Protein AF-A0A7S3U7K4-F1 (afdb_monomer_lite)

Organism: NCBI:txid141414

Secondary structure (DSSP, 8-state):
-THHHH-SSSS---HHHHHHHHHHHHHHHHHHHHTTSS-HHHHHHHHHHHHS--GGGTTTSTTS------PPPP------------TTS---GGGS-SSSGGGSHHHHHHHHHHHHHTT--S-----S-HHHHHHHHHHHHHHHHHHHHHHHH--HHHHHHHHHHHHHHHHHHHHHHHHHHHHHHHHHHHHHHHHHHHHHTTS--

InterPro domains:
  IPR027417 P-loop containing nucleoside triphosphate hydrolase [G3DSA:3.40.50.300] (19-197)
  IPR052431 SKI2 subfamily ATP-dependent RNA helicases [PTHR44533] (2-198)

Structure (mmCIF, N/CA/C/O backbone):
data_AF-A0A7S3U7K4-F1
#
_entry.id   AF-A0A7S3U7K4-F1
#
loop_
_atom_site.group_PDB
_atom_site.id
_atom_site.type_symbol
_atom_site.label_atom_id
_atom_site.label_alt_id
_atom_site.label_comp_id
_atom_site.label_asym_id
_atom_site.label_entity_id
_atom_site.label_seq_id
_atom_site.pdbx_PDB_ins_code
_atom_site.Cartn_x
_atom_site.Cartn_y
_atom_site.Cartn_z
_atom_site.occupancy
_atom_site.B_iso_or_equiv
_atom_site.auth_seq_id
_atom_site.auth_comp_id
_atom_site.auth_asym_id
_atom_site.auth_atom_id
_atom_site.pdbx_PDB_model_num
ATOM 1 N N . ALA A 1 1 ? 5.185 -12.210 -35.736 1.00 54.12 1 ALA A N 1
ATOM 2 C CA . ALA A 1 1 ? 4.489 -11.222 -34.882 1.00 54.12 1 ALA A CA 1
ATOM 3 C C . ALA A 1 1 ? 5.104 -11.259 -33.483 1.00 54.12 1 ALA A C 1
ATOM 5 O O . ALA A 1 1 ? 5.519 -12.340 -33.084 1.00 54.12 1 ALA A O 1
ATOM 6 N N . PRO A 1 2 ? 5.181 -10.139 -32.740 1.00 56.59 2 PRO A N 1
ATOM 7 C CA . PRO A 1 2 ? 5.771 -10.090 -31.391 1.00 56.59 2 PRO A CA 1
ATOM 8 C C . PRO A 1 2 ? 5.190 -11.145 -30.438 1.00 56.59 2 PRO A C 1
ATOM 10 O O . PRO A 1 2 ? 5.888 -11.689 -29.588 1.00 56.59 2 PRO A O 1
ATOM 13 N N . GLU A 1 3 ? 3.924 -11.499 -30.651 1.00 62.16 3 GLU A N 1
ATOM 14 C CA . GLU A 1 3 ? 3.200 -12.545 -29.935 1.00 62.16 3 GLU A CA 1
ATOM 15 C C . GLU A 1 3 ? 3.955 -13.878 -29.880 1.00 62.16 3 GLU A C 1
ATOM 17 O O . GLU A 1 3 ? 3.975 -14.497 -28.829 1.00 62.16 3 GLU A O 1
ATOM 22 N N . SER A 1 4 ? 4.676 -14.311 -30.921 1.00 65.44 4 SER A N 1
ATOM 23 C CA . SER A 1 4 ? 5.399 -15.596 -30.873 1.00 65.44 4 SER A CA 1
ATOM 24 C C . SER A 1 4 ? 6.544 -15.623 -29.850 1.00 65.44 4 SER A C 1
ATOM 26 O O . SER A 1 4 ? 6.865 -16.685 -29.316 1.00 65.44 4 SER A O 1
ATOM 28 N N . TYR A 1 5 ? 7.140 -14.465 -29.543 1.00 61.88 5 TYR A N 1
ATOM 29 C CA . TYR A 1 5 ? 8.214 -14.320 -28.550 1.00 61.88 5 TYR A CA 1
ATOM 30 C C . TYR A 1 5 ? 7.680 -14.133 -27.130 1.00 61.88 5 TYR A C 1
ATOM 32 O O . TYR A 1 5 ? 8.354 -14.487 -26.160 1.00 61.88 5 TYR A O 1
ATOM 40 N N . PHE A 1 6 ? 6.457 -13.613 -27.012 1.00 65.62 6 PHE A N 1
ATOM 41 C CA . PHE A 1 6 ? 5.839 -13.225 -25.745 1.00 65.62 6 PHE A CA 1
ATOM 42 C C . PHE A 1 6 ? 4.648 -14.117 -25.333 1.00 65.62 6 PHE A C 1
ATOM 44 O O . PHE A 1 6 ? 4.136 -13.965 -24.231 1.00 65.62 6 PHE A O 1
ATOM 51 N N . ALA A 1 7 ? 4.243 -15.093 -26.157 1.00 59.47 7 ALA A N 1
ATOM 52 C CA . ALA A 1 7 ? 3.095 -15.985 -25.920 1.00 59.47 7 ALA A CA 1
ATOM 53 C C . ALA A 1 7 ? 3.400 -17.232 -25.078 1.00 59.47 7 ALA A C 1
ATOM 55 O O . ALA A 1 7 ? 2.512 -18.064 -24.858 1.00 59.47 7 ALA A O 1
ATOM 56 N N . LYS A 1 8 ? 4.632 -17.416 -24.583 1.00 58.19 8 LYS A N 1
ATOM 57 C CA . LYS A 1 8 ? 4.857 -18.469 -23.584 1.00 58.19 8 LYS A CA 1
ATOM 58 C C . LYS A 1 8 ? 3.966 -18.132 -22.382 1.00 58.19 8 LYS A C 1
ATOM 60 O O . LYS A 1 8 ? 4.041 -17.025 -21.869 1.00 58.19 8 LYS A O 1
ATOM 65 N N . LYS A 1 9 ? 3.143 -19.086 -21.919 1.00 55.53 9 LYS A N 1
ATOM 66 C CA . LYS A 1 9 ? 2.237 -18.991 -20.743 1.00 55.53 9 LYS A CA 1
ATOM 67 C C . LYS A 1 9 ? 2.964 -18.739 -19.402 1.00 55.53 9 LYS A C 1
ATOM 69 O O . LYS A 1 9 ? 2.487 -19.118 -18.338 1.00 55.53 9 LYS A O 1
ATOM 74 N N . CYS A 1 10 ? 4.164 -18.183 -19.441 1.00 55.31 10 CYS A N 1
ATOM 75 C CA . CYS A 1 10 ? 4.941 -17.736 -18.308 1.00 55.31 10 CYS A CA 1
ATOM 76 C C . CYS A 1 10 ? 4.850 -16.211 -18.337 1.00 55.31 10 CYS A C 1
ATOM 78 O O . CYS A 1 10 ? 5.307 -15.603 -19.298 1.00 55.31 10 CYS A O 1
ATOM 80 N N . GLY A 1 11 ? 4.291 -15.588 -17.298 1.00 60.19 11 GLY A N 1
ATOM 81 C CA . GLY A 1 11 ? 4.204 -14.125 -17.164 1.00 60.19 11 GLY A CA 1
ATOM 82 C C . GLY A 1 11 ? 5.559 -13.417 -17.000 1.00 60.19 11 GLY A C 1
ATOM 83 O O . GLY A 1 11 ? 5.644 -12.405 -16.317 1.00 60.19 11 GLY A O 1
ATOM 84 N N . PHE A 1 12 ? 6.638 -13.972 -17.554 1.00 59.88 12 PHE A N 1
ATOM 85 C CA . PHE A 1 12 ? 7.979 -13.413 -17.532 1.00 59.88 12 PHE A CA 1
ATOM 86 C C . PHE A 1 12 ? 8.721 -13.738 -18.834 1.00 59.88 12 PHE A C 1
ATOM 88 O O . PHE A 1 12 ? 8.742 -14.876 -19.306 1.00 59.88 12 PHE A O 1
ATOM 95 N N . ILE A 1 13 ? 9.387 -12.724 -19.384 1.00 72.50 13 ILE A N 1
ATOM 96 C CA . ILE A 1 13 ? 10.215 -12.820 -20.589 1.00 72.50 13 ILE A CA 1
ATOM 97 C C . ILE A 1 13 ? 11.661 -13.025 -20.147 1.00 72.50 13 ILE A C 1
ATOM 99 O O . ILE A 1 13 ? 12.175 -12.292 -19.299 1.00 72.50 13 ILE A O 1
ATOM 103 N N . ARG A 1 14 ? 12.355 -14.018 -20.710 1.00 76.31 14 ARG A N 1
ATOM 104 C CA . ARG A 1 14 ? 13.778 -14.209 -20.404 1.00 76.31 14 ARG A CA 1
ATOM 105 C C . ARG A 1 14 ? 14.603 -13.208 -21.200 1.00 76.31 14 ARG A C 1
ATOM 107 O O . ARG A 1 14 ? 14.328 -12.932 -22.363 1.00 76.31 14 ARG A O 1
ATOM 114 N N . LYS A 1 15 ? 15.711 -12.754 -20.613 1.00 78.94 15 LYS A N 1
ATOM 115 C CA . LYS A 1 15 ? 16.683 -11.871 -21.282 1.00 78.94 15 LYS A CA 1
ATOM 116 C C . LYS A 1 15 ? 17.180 -12.429 -22.625 1.00 78.94 15 LYS A C 1
ATOM 118 O O . LYS A 1 15 ? 17.486 -11.661 -23.528 1.00 78.94 15 LYS A O 1
ATOM 123 N N . ALA A 1 16 ? 17.281 -13.753 -22.747 1.00 79.19 16 ALA A N 1
ATOM 124 C CA . ALA A 1 16 ? 17.647 -14.409 -23.999 1.00 79.19 16 ALA A CA 1
ATOM 125 C C . ALA A 1 16 ? 16.573 -14.215 -25.082 1.00 79.19 16 ALA A C 1
ATOM 127 O O . ALA A 1 16 ? 16.918 -13.814 -26.188 1.00 79.19 16 ALA A O 1
ATOM 128 N N . ASP A 1 17 ? 15.295 -14.407 -24.740 1.00 78.31 17 ASP A N 1
ATOM 129 C CA . ASP A 1 17 ? 14.168 -14.251 -25.667 1.00 78.31 17 ASP A CA 1
ATOM 130 C C . ASP A 1 17 ? 14.057 -12.788 -26.154 1.00 78.31 17 ASP A C 1
ATOM 132 O O . ASP A 1 17 ? 13.934 -12.538 -27.350 1.00 78.31 17 ASP A O 1
ATOM 136 N N . ALA A 1 18 ? 14.231 -11.810 -25.253 1.00 78.81 18 ALA A N 1
ATOM 137 C CA . ALA A 1 18 ? 14.237 -10.385 -25.608 1.00 78.81 18 ALA A CA 1
ATOM 138 C C . ALA A 1 18 ? 15.390 -10.005 -26.558 1.00 78.81 18 ALA A C 1
ATOM 140 O O . ALA A 1 18 ? 15.204 -9.230 -27.491 1.00 78.81 18 ALA A O 1
ATOM 141 N N . ARG A 1 19 ? 16.585 -10.577 -26.352 1.00 81.19 19 ARG A N 1
ATOM 142 C CA . ARG A 1 19 ? 17.748 -10.348 -27.227 1.00 81.19 19 ARG A CA 1
ATOM 143 C C . ARG A 1 19 ? 17.580 -10.964 -28.613 1.00 81.19 19 ARG A C 1
ATOM 145 O O . ARG A 1 19 ? 18.130 -10.432 -29.571 1.00 81.19 19 ARG A O 1
ATOM 152 N N . VAL A 1 20 ? 16.888 -12.098 -28.718 1.00 82.19 20 VAL A N 1
ATOM 153 C CA . VAL A 1 20 ? 16.576 -12.722 -30.014 1.00 82.19 20 VAL A CA 1
ATOM 154 C C . VAL A 1 20 ? 15.604 -11.834 -30.783 1.00 82.19 20 VAL A C 1
ATOM 156 O O . VAL A 1 20 ? 15.893 -11.469 -31.918 1.00 82.19 20 VAL A O 1
ATOM 159 N N . TRP A 1 21 ? 14.537 -11.383 -30.123 1.00 80.75 21 TRP A N 1
ATOM 160 C CA . TRP A 1 21 ? 13.575 -10.464 -30.723 1.00 80.75 21 TRP A CA 1
ATOM 161 C C . TRP A 1 21 ? 14.217 -9.140 -31.169 1.00 80.75 21 TRP A C 1
ATOM 163 O O . TRP A 1 21 ? 13.974 -8.684 -32.281 1.00 80.75 21 TRP A O 1
ATOM 173 N N . GLU A 1 22 ? 15.107 -8.554 -30.361 1.00 84.62 22 GLU A N 1
ATOM 174 C CA . GLU A 1 22 ? 15.841 -7.335 -30.732 1.00 84.62 22 GLU A CA 1
ATOM 175 C C . GLU A 1 22 ? 16.693 -7.530 -31.998 1.00 84.62 22 GLU A C 1
ATOM 177 O O . GLU A 1 22 ? 16.738 -6.655 -32.865 1.00 84.62 22 GLU A O 1
ATOM 182 N N . LYS A 1 23 ? 17.374 -8.676 -32.120 1.00 86.00 23 LYS A N 1
ATOM 183 C CA . LYS A 1 23 ? 18.189 -8.990 -33.301 1.00 86.00 23 LYS A CA 1
ATOM 184 C C . LYS A 1 23 ? 17.336 -9.134 -34.556 1.00 86.00 23 LYS A C 1
ATOM 186 O O . LYS A 1 23 ? 17.721 -8.624 -35.603 1.00 86.00 23 LYS A O 1
ATOM 191 N N . GLU A 1 24 ? 16.187 -9.787 -34.450 1.00 84.62 24 GLU A N 1
ATOM 192 C CA . GLU A 1 24 ? 15.266 -9.945 -35.576 1.00 84.62 24 GLU A CA 1
ATOM 193 C C . GLU A 1 24 ? 14.604 -8.631 -35.977 1.00 84.62 24 GLU A C 1
ATOM 195 O O . GLU A 1 24 ? 14.494 -8.335 -37.165 1.00 84.62 24 GLU A O 1
ATOM 200 N N . LEU A 1 25 ? 14.232 -7.800 -35.003 1.00 83.75 25 LEU A N 1
ATOM 201 C CA . LEU A 1 25 ? 13.682 -6.474 -35.264 1.00 83.75 25 LEU A CA 1
ATOM 202 C C . LEU A 1 25 ? 14.711 -5.586 -35.974 1.00 83.75 25 LEU A C 1
ATOM 204 O O . LEU A 1 25 ? 14.381 -4.908 -36.939 1.00 83.75 25 LEU A O 1
ATOM 208 N N . LYS A 1 26 ? 15.984 -5.650 -35.569 1.00 83.44 26 LYS A N 1
ATOM 209 C CA . LYS A 1 26 ? 17.075 -4.961 -36.273 1.00 83.44 26 LYS A CA 1
ATOM 210 C C . LYS A 1 26 ? 17.300 -5.506 -37.684 1.00 83.44 26 LYS A C 1
ATOM 212 O O . LYS A 1 26 ? 17.504 -4.712 -38.593 1.00 83.44 26 LYS A O 1
ATOM 217 N N . SER A 1 27 ? 17.261 -6.826 -37.875 1.00 84.44 27 SER A N 1
ATOM 218 C CA . SER A 1 27 ? 17.440 -7.441 -39.199 1.00 84.44 27 SER A CA 1
ATOM 219 C C . SER A 1 27 ? 16.323 -7.036 -40.154 1.00 84.44 27 SER A C 1
ATOM 221 O O . SER A 1 27 ? 16.596 -6.489 -41.212 1.00 84.44 27 SER A O 1
ATOM 223 N N . THR A 1 28 ? 15.069 -7.216 -39.737 1.00 81.75 28 THR A N 1
ATOM 224 C CA . THR A 1 28 ? 13.891 -6.843 -40.534 1.00 81.75 28 THR A CA 1
ATOM 225 C C . THR A 1 28 ? 13.871 -5.352 -40.852 1.00 81.75 28 THR A C 1
ATOM 227 O O . THR A 1 28 ? 13.544 -4.966 -41.968 1.00 81.75 28 THR A O 1
ATOM 230 N N . PHE A 1 29 ? 14.291 -4.504 -39.911 1.00 77.56 29 PHE A N 1
ATOM 231 C CA . PHE A 1 29 ? 14.407 -3.070 -40.147 1.00 77.56 29 PHE A CA 1
ATOM 232 C C . PHE A 1 29 ? 15.505 -2.721 -41.167 1.00 77.56 29 PHE A C 1
ATOM 234 O O . PHE A 1 29 ? 15.300 -1.867 -42.025 1.00 77.56 29 PHE A O 1
ATOM 241 N N . LEU A 1 30 ? 16.656 -3.399 -41.113 1.00 80.50 30 LEU A N 1
ATOM 242 C CA . LEU A 1 30 ? 17.725 -3.228 -42.101 1.00 80.50 30 LEU A CA 1
ATOM 243 C C . LEU A 1 30 ? 17.314 -3.721 -43.490 1.00 80.50 30 LEU A C 1
ATOM 245 O O . LEU A 1 30 ? 17.716 -3.118 -44.482 1.00 80.50 30 LEU A O 1
ATOM 249 N N . ASP A 1 31 ? 16.518 -4.782 -43.568 1.00 83.00 31 ASP A N 1
ATOM 250 C CA . ASP A 1 31 ? 15.999 -5.293 -44.836 1.00 83.00 31 ASP A CA 1
ATOM 251 C C . ASP A 1 31 ? 14.972 -4.312 -45.435 1.00 83.00 31 ASP A C 1
ATOM 253 O O . ASP A 1 31 ? 15.088 -3.940 -46.598 1.00 83.00 31 ASP A O 1
ATOM 257 N N . LEU A 1 32 ? 14.083 -3.739 -44.615 1.00 77.75 32 LEU A N 1
ATOM 258 C CA . LEU A 1 32 ? 13.140 -2.690 -45.039 1.00 77.75 32 LEU A CA 1
ATOM 259 C C . LEU A 1 32 ? 13.822 -1.380 -45.479 1.00 77.75 32 LEU A C 1
ATOM 261 O O . LEU A 1 32 ? 13.294 -0.665 -46.335 1.00 77.75 32 LEU A O 1
ATOM 265 N N . MET A 1 33 ? 14.992 -1.059 -44.913 1.00 74.94 33 MET A N 1
ATOM 266 C CA . MET A 1 33 ? 15.832 0.050 -45.382 1.00 74.94 33 MET A CA 1
ATOM 267 C C . MET A 1 33 ? 16.501 -0.257 -46.728 1.00 74.94 33 MET A C 1
ATOM 269 O O . MET A 1 33 ? 16.623 0.635 -47.564 1.00 74.94 33 MET A O 1
ATOM 273 N N . LYS A 1 34 ? 16.949 -1.500 -46.947 1.00 78.25 34 LYS A N 1
ATOM 274 C CA . LYS A 1 34 ? 17.561 -1.924 -48.219 1.00 78.25 34 LYS A CA 1
ATOM 275 C C . LYS A 1 34 ? 16.546 -1.971 -49.355 1.00 78.25 34 LYS A C 1
ATOM 277 O O . LYS A 1 34 ? 16.882 -1.582 -50.468 1.00 78.25 34 LYS A O 1
ATOM 282 N N . ASP A 1 35 ? 15.314 -2.367 -49.052 1.00 79.25 35 ASP A N 1
ATOM 283 C CA . ASP A 1 35 ? 14.201 -2.406 -50.003 1.00 79.25 35 ASP A CA 1
ATOM 284 C C . ASP A 1 35 ? 13.621 -1.005 -50.295 1.00 79.25 35 ASP A C 1
ATOM 286 O O . ASP A 1 35 ? 12.639 -0.875 -51.025 1.00 79.25 35 ASP A O 1
ATOM 290 N N . GLY A 1 36 ? 14.198 0.062 -49.721 1.00 73.69 36 GLY A N 1
ATOM 291 C CA . GLY A 1 36 ? 13.822 1.457 -49.988 1.00 73.69 36 GLY A CA 1
ATOM 292 C C . GLY A 1 36 ? 12.416 1.834 -49.517 1.00 73.69 36 GLY A C 1
ATOM 293 O O . GLY A 1 36 ? 11.892 2.878 -49.895 1.00 73.69 36 GLY A O 1
ATOM 294 N N . THR A 1 37 ? 11.788 0.987 -48.698 1.00 69.31 37 THR A N 1
ATOM 295 C CA . THR A 1 37 ? 10.410 1.180 -48.222 1.00 69.31 37 THR A CA 1
ATOM 296 C C . THR A 1 37 ? 10.357 2.154 -47.040 1.00 69.31 37 THR A C 1
ATOM 298 O O . THR A 1 37 ? 9.336 2.800 -46.806 1.00 69.31 37 THR A O 1
ATOM 301 N N . ILE A 1 38 ? 11.464 2.292 -46.299 1.00 67.50 38 ILE A N 1
ATOM 302 C CA . ILE A 1 38 ? 11.620 3.251 -45.201 1.00 67.50 38 ILE A CA 1
ATOM 303 C C . ILE A 1 38 ? 12.765 4.202 -45.540 1.00 67.50 38 ILE A C 1
ATOM 305 O O . ILE A 1 38 ? 13.934 3.822 -45.494 1.00 67.50 38 ILE A O 1
ATOM 309 N N . ASP A 1 39 ? 12.416 5.448 -45.845 1.00 77.19 39 ASP A N 1
ATOM 310 C CA . ASP A 1 39 ? 13.385 6.526 -46.027 1.00 77.19 39 ASP A CA 1
ATOM 311 C C . ASP A 1 39 ? 13.875 7.071 -44.668 1.00 77.19 39 ASP A C 1
ATOM 313 O O . ASP A 1 39 ? 13.196 6.955 -43.639 1.00 77.19 39 ASP A O 1
ATOM 317 N N . SER A 1 40 ? 15.052 7.697 -44.656 1.00 70.19 40 SER A N 1
ATOM 318 C CA . SER A 1 40 ? 15.688 8.291 -43.470 1.00 70.19 40 SER A CA 1
ATOM 319 C C . SER A 1 40 ? 14.762 9.282 -42.750 1.00 70.19 40 SER A C 1
ATOM 321 O O . SER A 1 40 ? 14.712 9.334 -41.518 1.00 70.19 40 SER A O 1
ATOM 323 N N . GLU A 1 41 ? 13.941 10.013 -43.508 1.00 73.12 41 GLU A N 1
ATOM 324 C CA . GLU A 1 41 ? 12.942 10.932 -42.960 1.00 73.12 41 GLU A CA 1
ATOM 325 C C . GLU A 1 41 ? 11.805 10.211 -42.226 1.00 73.12 41 GLU A C 1
ATOM 327 O O . GLU A 1 41 ? 11.346 10.666 -41.176 1.00 73.12 41 GLU A O 1
ATOM 332 N N . VAL A 1 42 ? 11.364 9.061 -42.744 1.00 73.88 42 VAL A N 1
ATOM 333 C CA . VAL A 1 42 ? 10.326 8.232 -42.115 1.00 73.88 42 VAL A CA 1
ATOM 334 C C . VAL A 1 42 ? 10.866 7.611 -40.833 1.00 73.88 42 VAL A C 1
ATOM 336 O O . VAL A 1 42 ? 10.164 7.581 -39.823 1.00 73.88 42 VAL A O 1
ATOM 339 N N . PHE A 1 43 ? 12.135 7.197 -40.826 1.00 69.44 43 PHE A N 1
ATOM 340 C CA . PHE A 1 43 ? 12.796 6.730 -39.611 1.00 69.44 43 PHE A CA 1
ATOM 341 C C . PHE A 1 43 ? 12.913 7.833 -38.558 1.00 69.44 43 PHE A C 1
ATOM 343 O O . PHE A 1 43 ? 12.645 7.590 -37.380 1.00 69.44 43 PHE A O 1
ATOM 350 N N . HIS A 1 44 ? 13.261 9.058 -38.959 1.00 72.62 44 HIS A N 1
ATOM 351 C CA . HIS A 1 44 ? 13.347 10.165 -38.014 1.00 72.62 44 HIS A CA 1
ATOM 352 C C . HIS A 1 44 ? 11.974 10.530 -37.435 1.00 72.62 44 HIS A C 1
ATOM 354 O O . HIS A 1 44 ? 11.876 10.756 -36.226 1.00 72.62 44 HIS A O 1
ATOM 360 N N . LYS A 1 45 ? 10.917 10.505 -38.259 1.00 76.44 45 LYS A N 1
ATOM 361 C CA . LYS A 1 45 ? 9.522 10.674 -37.822 1.00 76.44 45 LYS A CA 1
ATOM 362 C C . LYS A 1 45 ? 9.069 9.556 -36.890 1.00 76.44 45 LYS A C 1
ATOM 364 O O . LYS A 1 45 ? 8.455 9.845 -35.875 1.00 76.44 45 LYS A O 1
ATOM 369 N N . LEU A 1 46 ? 9.413 8.300 -37.176 1.00 71.62 46 LEU A N 1
ATOM 370 C CA . LEU A 1 46 ? 9.100 7.168 -36.300 1.00 71.62 46 LEU A CA 1
ATOM 371 C C . LEU A 1 46 ? 9.831 7.285 -34.959 1.00 71.62 46 LEU A C 1
ATOM 373 O O . LEU A 1 46 ? 9.245 7.049 -33.909 1.00 71.62 46 LEU A O 1
ATOM 377 N N . LYS A 1 47 ? 11.105 7.685 -34.981 1.00 74.75 47 LYS A N 1
ATOM 378 C CA . LYS A 1 47 ? 11.894 7.930 -33.772 1.00 74.75 47 LYS A CA 1
ATOM 379 C C . LYS A 1 47 ? 11.292 9.056 -32.932 1.00 74.75 47 LYS A C 1
ATOM 381 O O . LYS A 1 47 ? 11.204 8.900 -31.720 1.00 74.75 47 LYS A O 1
ATOM 386 N N . LEU A 1 48 ? 10.871 10.152 -33.566 1.00 74.12 48 LEU A N 1
ATOM 387 C CA . LEU A 1 48 ? 10.164 11.248 -32.901 1.00 74.12 48 LEU A CA 1
ATOM 388 C C . LEU A 1 48 ? 8.822 10.772 -32.337 1.00 74.12 48 LEU A C 1
ATOM 390 O O . LEU A 1 48 ? 8.582 10.965 -31.157 1.00 74.12 48 LEU A O 1
ATOM 394 N N . ALA A 1 49 ? 8.021 10.037 -33.108 1.00 68.19 49 ALA A N 1
ATOM 395 C CA . ALA A 1 49 ? 6.740 9.485 -32.661 1.00 68.19 49 ALA A CA 1
ATOM 396 C C . ALA A 1 49 ? 6.871 8.449 -31.527 1.00 68.19 49 ALA A C 1
ATOM 398 O O . ALA A 1 49 ? 5.950 8.279 -30.739 1.00 68.19 49 ALA A O 1
ATOM 399 N N . LEU A 1 50 ? 8.003 7.745 -31.429 1.00 66.69 50 LEU A N 1
ATOM 400 C CA . LEU A 1 50 ? 8.306 6.839 -30.313 1.00 66.69 50 LEU A CA 1
ATOM 401 C C . LEU A 1 50 ? 8.815 7.580 -29.067 1.00 66.69 50 LEU A C 1
ATOM 403 O O . LEU A 1 50 ? 8.753 7.033 -27.967 1.00 66.69 50 LEU A O 1
ATOM 407 N N . GLN A 1 51 ? 9.362 8.787 -29.235 1.00 66.62 51 GLN A N 1
ATOM 408 C CA . GLN A 1 51 ? 9.803 9.660 -28.142 1.00 66.62 51 GLN A CA 1
ATOM 409 C C . GLN A 1 51 ? 8.676 10.569 -27.638 1.00 66.62 51 GLN A C 1
ATOM 411 O O . GLN A 1 51 ? 8.634 10.898 -26.453 1.00 66.62 51 GLN A O 1
ATOM 416 N N . GLU A 1 52 ? 7.758 10.953 -28.518 1.00 62.28 52 GLU A N 1
ATOM 417 C CA . GLU A 1 52 ? 6.520 11.639 -28.186 1.00 62.28 52 GLU A CA 1
ATOM 418 C C . GLU A 1 52 ? 5.572 10.631 -27.535 1.00 62.28 52 GLU A C 1
ATOM 420 O O . GLU A 1 52 ? 5.011 9.748 -28.181 1.00 62.28 52 GLU A O 1
ATOM 42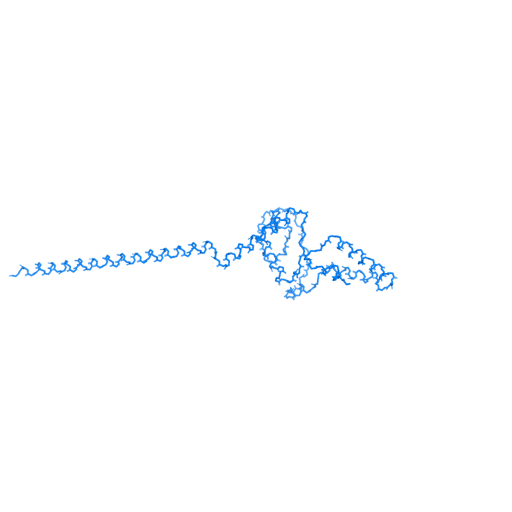5 N N . MET A 1 53 ? 5.407 10.739 -26.215 1.00 54.88 53 MET A N 1
ATOM 426 C CA . MET A 1 53 ? 4.358 9.998 -25.521 1.00 54.88 53 MET A CA 1
ATOM 427 C C . MET A 1 53 ? 3.011 10.271 -26.207 1.00 54.88 53 MET A C 1
ATOM 429 O O . MET A 1 53 ? 2.738 11.431 -26.531 1.00 54.88 53 MET A O 1
ATOM 433 N N . PRO A 1 54 ? 2.153 9.256 -26.415 1.00 50.34 54 PRO A N 1
ATOM 434 C CA . PRO A 1 54 ? 0.874 9.458 -27.075 1.00 50.34 54 PRO A CA 1
ATOM 435 C C . PRO A 1 54 ? 0.083 10.547 -26.342 1.00 50.34 54 PRO A C 1
ATOM 437 O O . PRO A 1 54 ? -0.258 10.438 -25.162 1.00 50.34 54 PRO A O 1
ATOM 440 N N . SER A 1 55 ? -0.214 11.612 -27.080 1.00 45.97 55 SER A N 1
ATOM 441 C CA . SER A 1 55 ? -0.917 12.829 -26.664 1.00 45.97 55 SER A CA 1
ATOM 442 C C . SER A 1 55 ? -2.341 12.593 -26.138 1.00 45.97 55 SER A C 1
ATOM 444 O O . SER A 1 55 ? -2.978 13.525 -25.651 1.00 45.97 55 SER A O 1
ATOM 446 N N . ALA A 1 56 ? -2.813 11.343 -26.104 1.00 45.28 56 ALA A N 1
ATOM 447 C CA . ALA A 1 56 ? -3.970 10.935 -25.311 1.00 45.28 56 ALA A CA 1
ATOM 448 C C . ALA A 1 56 ? -3.801 11.239 -23.804 1.00 45.28 56 ALA A C 1
ATOM 450 O O . ALA A 1 56 ? -4.793 11.458 -23.118 1.00 45.28 56 ALA A O 1
ATOM 451 N N . ILE A 1 57 ? -2.562 11.342 -23.302 1.00 44.22 57 ILE A N 1
ATOM 452 C CA . ILE A 1 57 ? -2.266 11.790 -21.927 1.00 44.22 57 ILE A CA 1
ATOM 453 C C . ILE A 1 57 ? -2.380 13.327 -21.792 1.00 44.22 57 ILE A C 1
ATOM 455 O O . ILE A 1 57 ? -2.648 13.845 -20.709 1.00 44.22 57 ILE A O 1
ATOM 459 N N . VAL A 1 58 ? -2.210 14.084 -22.884 1.00 41.38 58 VAL A N 1
ATOM 460 C CA . VAL A 1 58 ? -2.174 15.561 -22.871 1.00 41.38 58 VAL A CA 1
ATOM 461 C C . VAL A 1 58 ? -3.573 16.179 -22.978 1.00 41.38 58 VAL A C 1
ATOM 463 O O . VAL A 1 58 ? -3.811 17.243 -22.411 1.00 41.38 58 VAL A O 1
ATOM 466 N N . ASN A 1 59 ? -4.537 15.495 -23.601 1.00 38.56 59 ASN A N 1
ATOM 467 C CA . ASN A 1 59 ? -5.895 16.028 -23.781 1.00 38.56 59 ASN A CA 1
ATOM 468 C C . ASN A 1 59 ? -6.749 16.102 -22.499 1.00 38.56 59 ASN A C 1
ATOM 470 O O . ASN A 1 59 ? -7.835 16.668 -22.546 1.00 38.56 59 ASN A O 1
ATOM 474 N N . ILE A 1 60 ? -6.266 15.625 -21.344 1.00 43.19 60 ILE A N 1
ATOM 475 C CA . ILE A 1 60 ? -6.900 15.905 -20.037 1.00 43.19 60 ILE A CA 1
ATOM 476 C C . ILE A 1 60 ? -6.483 17.292 -19.497 1.00 43.19 60 ILE A C 1
ATOM 478 O O . ILE A 1 60 ? -7.136 17.840 -18.616 1.00 43.19 60 ILE A O 1
ATOM 482 N N . LYS A 1 61 ? -5.426 17.916 -20.042 1.00 42.59 61 LYS A N 1
ATOM 483 C CA . LYS A 1 61 ? -4.938 19.241 -19.608 1.00 42.59 61 LYS A CA 1
ATOM 484 C C . LYS A 1 61 ? -5.350 20.404 -20.524 1.00 42.59 61 LYS A C 1
ATOM 486 O O . LYS A 1 61 ? -4.920 21.531 -20.297 1.00 42.59 61 LYS A O 1
ATOM 491 N N . ALA A 1 62 ? -6.167 20.159 -21.547 1.00 37.31 62 ALA A N 1
ATOM 492 C CA . ALA A 1 62 ? -6.462 21.128 -22.607 1.00 37.31 62 ALA A CA 1
ATOM 493 C C . ALA A 1 62 ? -7.563 22.167 -22.282 1.00 37.31 62 ALA A C 1
ATOM 495 O O . ALA A 1 62 ? -8.047 22.817 -23.202 1.00 37.31 62 ALA A O 1
ATOM 496 N N . ASP A 1 63 ? -7.916 22.375 -21.007 1.00 39.94 63 ASP A N 1
ATOM 497 C CA . ASP A 1 63 ? -8.806 23.475 -20.579 1.00 39.94 63 ASP A CA 1
ATOM 498 C C . ASP A 1 63 ? -8.076 24.672 -19.934 1.00 39.94 63 ASP A C 1
ATOM 500 O O . ASP A 1 63 ? -8.713 25.627 -19.489 1.00 39.94 63 ASP A O 1
ATOM 504 N N . ALA A 1 64 ? -6.739 24.708 -19.916 1.00 41.41 64 ALA A N 1
ATOM 505 C CA . ALA A 1 64 ? -6.001 25.862 -19.397 1.00 41.41 64 ALA A CA 1
ATOM 506 C C . ALA A 1 64 ? -5.176 26.556 -20.492 1.00 41.41 64 ALA A C 1
ATOM 508 O O . ALA A 1 64 ? -4.223 26.003 -21.035 1.00 41.41 64 ALA A O 1
ATOM 509 N N . LYS A 1 65 ? -5.595 27.790 -20.802 1.00 41.41 65 LYS A N 1
ATOM 510 C CA . LYS A 1 65 ? -5.036 28.748 -21.768 1.00 41.41 65 LYS A CA 1
ATOM 511 C C . LYS A 1 65 ? -3.505 28.757 -21.856 1.00 41.41 65 LYS A C 1
ATOM 513 O O . LYS A 1 65 ? -2.810 28.729 -20.848 1.00 41.41 65 LYS A O 1
ATOM 518 N N . ALA A 1 66 ? -3.028 28.947 -23.087 1.00 47.25 66 ALA A N 1
ATOM 519 C CA . ALA A 1 66 ? -1.655 29.290 -23.435 1.00 47.25 66 ALA A CA 1
ATOM 520 C C . ALA A 1 66 ? -1.089 30.401 -22.532 1.00 47.25 66 ALA A C 1
ATOM 522 O O . ALA A 1 66 ? -1.624 31.509 -22.490 1.00 47.25 66 ALA A O 1
ATOM 523 N N . ILE A 1 67 ? 0.009 30.101 -21.840 1.00 45.50 67 ILE A N 1
ATOM 524 C CA . ILE A 1 67 ? 0.822 31.088 -21.130 1.00 45.50 67 ILE A CA 1
ATOM 525 C C . ILE A 1 67 ? 2.164 31.138 -21.857 1.00 45.50 67 ILE A C 1
ATOM 527 O O . ILE A 1 67 ? 2.937 30.181 -21.826 1.00 45.50 67 ILE A O 1
ATOM 531 N N . GLU A 1 68 ? 2.403 32.245 -22.559 1.00 40.56 68 GLU A N 1
ATOM 532 C CA . GLU A 1 68 ? 3.693 32.566 -23.165 1.00 40.56 68 GLU A CA 1
ATOM 533 C C . GLU A 1 68 ? 4.789 32.588 -22.095 1.00 40.56 68 GLU A C 1
ATOM 535 O O . GLU A 1 68 ? 4.713 33.300 -21.091 1.00 40.56 68 GLU A O 1
ATOM 540 N N . PHE A 1 69 ? 5.831 31.802 -22.339 1.00 48.88 69 PHE A N 1
ATOM 541 C CA . PHE A 1 69 ? 7.022 31.719 -21.511 1.00 48.88 69 PHE A CA 1
ATOM 542 C C . PHE A 1 69 ? 7.831 33.021 -21.608 1.00 48.88 69 PHE A C 1
ATOM 544 O O . PHE A 1 69 ? 8.419 33.321 -22.648 1.00 48.88 69 PHE A O 1
ATOM 551 N N . LYS A 1 70 ? 7.907 33.776 -20.507 1.00 43.09 70 LYS A N 1
ATOM 552 C CA . LYS A 1 70 ? 8.944 34.795 -20.297 1.00 43.09 70 LYS A CA 1
ATOM 553 C C . LYS A 1 70 ? 9.881 34.301 -19.193 1.00 43.09 70 LYS A C 1
ATOM 555 O O . LYS A 1 70 ? 9.426 34.167 -18.057 1.00 43.09 70 LYS A O 1
ATOM 560 N N . PRO A 1 71 ? 11.155 33.998 -19.493 1.00 40.97 71 PRO A N 1
ATOM 561 C CA . PRO A 1 71 ? 12.082 33.509 -18.483 1.00 40.97 71 PRO A CA 1
ATOM 562 C C . PRO A 1 71 ? 12.362 34.617 -17.451 1.00 40.97 71 PRO A C 1
ATOM 564 O O . PRO A 1 71 ? 12.714 35.731 -17.850 1.00 40.97 71 PRO A O 1
ATOM 567 N N . PRO A 1 72 ? 12.205 34.350 -16.142 1.00 44.41 72 PRO A N 1
ATOM 568 C CA . PRO A 1 72 ? 12.510 35.328 -15.109 1.00 44.41 72 PRO A CA 1
ATOM 569 C C . PRO A 1 72 ? 14.024 35.536 -14.976 1.00 44.41 72 PRO A C 1
ATOM 571 O O . PRO A 1 72 ? 14.826 34.605 -15.078 1.00 44.41 72 PRO A O 1
ATOM 574 N N . THR A 1 73 ? 14.400 36.794 -14.754 1.00 44.66 73 THR A N 1
ATOM 575 C CA . THR A 1 73 ? 15.765 37.262 -14.508 1.00 44.66 73 THR A CA 1
ATOM 576 C C . THR A 1 73 ? 16.375 36.577 -13.290 1.00 44.66 73 THR A C 1
ATOM 578 O O . THR A 1 73 ? 15.831 36.642 -12.190 1.00 44.66 73 THR A O 1
ATOM 581 N N . ARG A 1 74 ? 17.531 35.946 -13.509 1.00 34.41 74 ARG A N 1
ATOM 582 C CA . ARG A 1 74 ? 18.397 35.368 -12.480 1.00 34.41 74 ARG A CA 1
ATOM 583 C C . ARG A 1 74 ? 18.885 36.479 -11.548 1.00 34.41 74 ARG A C 1
ATOM 585 O O . ARG A 1 74 ? 19.611 37.361 -11.997 1.00 34.41 74 ARG A O 1
ATOM 592 N N . VAL A 1 75 ? 18.506 36.410 -10.277 1.00 36.84 75 VAL A N 1
ATOM 593 C CA . VAL A 1 75 ? 19.159 37.156 -9.195 1.00 36.84 75 VAL A CA 1
ATOM 594 C C . VAL A 1 75 ? 19.853 36.129 -8.309 1.00 36.84 75 VAL A C 1
ATOM 596 O O . VAL A 1 75 ? 19.277 35.084 -8.004 1.00 36.84 75 VAL A O 1
ATOM 599 N N . GLU A 1 76 ? 21.123 36.388 -8.023 1.00 41.34 76 GLU A N 1
ATOM 600 C CA . GLU A 1 76 ? 21.968 35.584 -7.146 1.00 41.34 76 GLU A CA 1
ATOM 601 C C . GLU A 1 76 ? 21.651 35.872 -5.671 1.00 41.34 76 GLU A C 1
ATOM 603 O O . GLU A 1 76 ? 21.181 36.955 -5.332 1.00 41.34 76 GLU A O 1
ATOM 608 N N . ASP A 1 77 ? 21.969 34.871 -4.849 1.00 37.09 77 ASP A N 1
ATOM 609 C CA . ASP A 1 77 ? 22.116 34.873 -3.391 1.00 37.09 77 ASP A CA 1
ATOM 610 C C . ASP A 1 77 ? 20.870 34.804 -2.483 1.00 37.09 77 ASP A C 1
ATOM 612 O O . ASP A 1 77 ? 20.084 35.734 -2.355 1.00 37.09 77 ASP A O 1
ATOM 616 N N . GLY A 1 78 ? 20.787 33.646 -1.807 1.00 41.97 78 GLY A N 1
ATOM 617 C CA . GLY A 1 78 ? 20.547 33.479 -0.367 1.00 41.97 78 GLY A CA 1
ATOM 618 C C . GLY A 1 78 ? 19.293 34.087 0.255 1.00 41.97 78 GLY A C 1
ATOM 619 O O . GLY A 1 78 ? 19.285 35.265 0.578 1.00 41.97 78 GLY A O 1
ATOM 620 N N . ASP A 1 79 ? 18.291 33.257 0.544 1.00 30.48 79 ASP A N 1
ATOM 621 C CA . ASP A 1 79 ? 17.899 32.925 1.926 1.00 30.48 79 ASP A CA 1
ATOM 622 C C . ASP A 1 79 ? 16.696 31.972 1.942 1.00 30.48 79 ASP A C 1
ATOM 624 O O . ASP A 1 79 ? 15.896 31.908 1.006 1.00 30.48 79 ASP A O 1
ATOM 628 N N . ASP A 1 80 ? 16.617 31.205 3.026 1.00 45.97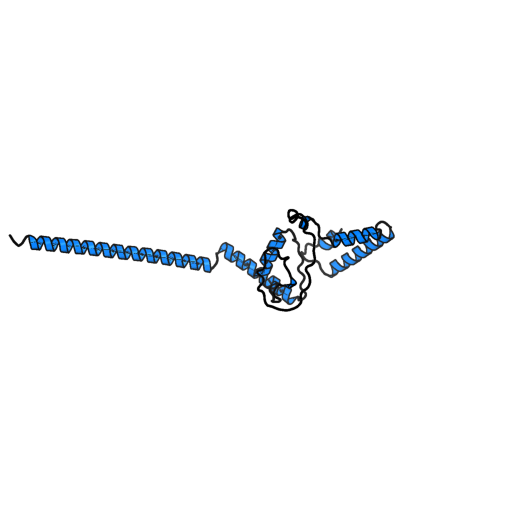 80 ASP A N 1
ATOM 629 C CA . ASP A 1 80 ? 15.596 30.214 3.345 1.00 45.97 80 ASP A CA 1
ATOM 630 C C . ASP A 1 80 ? 14.159 30.737 3.162 1.00 45.97 80 ASP A C 1
ATOM 632 O O . ASP A 1 80 ? 13.694 31.626 3.876 1.00 45.97 80 ASP A O 1
ATOM 636 N N . ALA A 1 81 ? 13.408 30.114 2.251 1.00 35.16 81 ALA A N 1
ATOM 637 C CA . ALA A 1 81 ? 11.962 30.268 2.166 1.00 35.16 81 ALA A CA 1
ATOM 638 C C . ALA A 1 81 ? 11.306 28.888 2.043 1.00 35.16 81 ALA A C 1
ATOM 640 O O . ALA A 1 81 ? 11.461 28.184 1.045 1.00 35.16 81 ALA A O 1
ATOM 641 N N . GLU A 1 82 ? 10.571 28.506 3.088 1.00 49.41 82 GLU A N 1
ATOM 642 C CA . GLU A 1 82 ? 9.661 27.364 3.106 1.00 49.41 82 GLU A CA 1
ATOM 643 C C . GLU A 1 82 ? 8.640 27.484 1.959 1.00 49.41 82 GLU A C 1
ATOM 645 O O . GLU A 1 82 ? 7.628 28.183 2.061 1.00 49.41 82 GLU A O 1
ATOM 650 N N . GLU A 1 83 ? 8.887 26.791 0.846 1.00 40.00 83 GLU A N 1
ATOM 651 C CA . GLU A 1 83 ? 7.904 26.662 -0.225 1.00 40.00 83 GLU A CA 1
ATOM 652 C C . GLU A 1 83 ? 6.832 25.646 0.178 1.00 40.00 83 GLU A C 1
ATOM 654 O O . GLU A 1 83 ? 7.030 24.430 0.164 1.00 40.00 83 GLU A O 1
ATOM 659 N N . LYS A 1 84 ? 5.652 26.174 0.511 1.00 43.56 84 LYS A N 1
ATOM 660 C CA . LYS A 1 84 ? 4.386 25.441 0.464 1.00 43.56 84 LYS A CA 1
ATOM 661 C C . LYS A 1 84 ? 4.232 24.835 -0.932 1.00 43.56 84 LYS A C 1
ATOM 663 O O . LYS A 1 84 ? 3.967 25.561 -1.888 1.00 43.56 84 LYS A O 1
ATOM 668 N N . GLU A 1 85 ? 4.392 23.519 -1.042 1.00 42.78 85 GLU A N 1
ATOM 669 C CA . GLU A 1 85 ? 4.177 22.798 -2.296 1.00 42.78 85 GLU A CA 1
ATOM 670 C C . GLU A 1 85 ? 2.722 22.981 -2.752 1.00 42.78 85 GLU A C 1
ATOM 672 O O . GLU A 1 85 ? 1.769 22.568 -2.087 1.00 42.78 85 GLU A O 1
ATOM 677 N N . SER A 1 86 ? 2.551 23.652 -3.888 1.00 48.25 86 SER A N 1
ATOM 678 C CA . SER A 1 86 ? 1.292 23.713 -4.616 1.00 48.25 86 SER A CA 1
ATOM 679 C C . SER A 1 86 ? 0.970 22.332 -5.217 1.00 48.25 86 SER A C 1
ATOM 681 O O . SER A 1 86 ? 1.878 21.622 -5.658 1.00 48.25 86 SER A O 1
ATOM 683 N N . PRO A 1 87 ? -0.314 21.934 -5.280 1.00 48.34 87 PRO A N 1
ATOM 684 C CA . PRO A 1 87 ? -0.741 20.602 -5.730 1.00 48.34 87 PRO A CA 1
ATOM 685 C C . PRO A 1 87 ? -0.510 20.317 -7.229 1.00 48.34 87 PRO A C 1
ATOM 687 O O . PRO A 1 87 ? -0.804 19.216 -7.686 1.00 48.34 87 PRO A O 1
ATOM 690 N N . ASP A 1 88 ? 0.048 21.271 -7.981 1.00 47.00 88 ASP A N 1
ATOM 691 C CA . ASP A 1 88 ? 0.239 21.204 -9.436 1.00 47.00 88 ASP A CA 1
ATOM 692 C C . ASP A 1 88 ? 1.703 20.994 -9.866 1.00 47.00 88 ASP A C 1
ATOM 694 O O . ASP A 1 88 ? 2.028 21.047 -11.057 1.00 47.00 88 ASP A O 1
ATOM 698 N N . ALA A 1 89 ? 2.612 20.737 -8.921 1.00 55.28 89 ALA A N 1
ATOM 699 C CA . ALA A 1 89 ? 3.989 20.402 -9.258 1.00 55.28 89 ALA A CA 1
ATOM 700 C C . ALA A 1 89 ? 4.056 19.036 -9.980 1.00 55.28 89 ALA A C 1
ATOM 702 O O . ALA A 1 89 ? 3.477 18.052 -9.508 1.00 55.28 89 ALA A O 1
ATOM 703 N N . PRO A 1 90 ? 4.781 18.917 -11.110 1.00 53.56 90 PRO A N 1
ATOM 704 C CA . PRO A 1 90 ? 5.025 17.624 -11.737 1.00 53.56 90 PRO A CA 1
ATOM 705 C C . PRO A 1 90 ? 5.716 16.702 -10.729 1.00 53.56 90 PRO A C 1
ATOM 707 O O . PRO A 1 90 ? 6.705 17.103 -10.113 1.00 53.56 90 PRO A O 1
ATOM 710 N N . PHE A 1 91 ? 5.190 15.483 -10.560 1.00 51.88 91 PHE A N 1
ATOM 711 C CA . PHE A 1 91 ? 5.706 14.488 -9.618 1.00 51.88 91 PHE A CA 1
ATOM 712 C C . PHE A 1 91 ? 7.202 14.269 -9.863 1.00 51.88 91 PHE A C 1
ATOM 714 O O . PHE A 1 91 ? 7.623 13.620 -10.823 1.00 51.88 91 PHE A O 1
ATOM 721 N N . ASN A 1 92 ? 8.018 14.893 -9.019 1.00 54.03 92 ASN A N 1
ATOM 722 C CA . ASN A 1 92 ? 9.440 15.013 -9.260 1.00 54.03 92 ASN A CA 1
ATOM 723 C C . ASN A 1 92 ? 10.126 13.802 -8.627 1.00 54.03 92 ASN A C 1
ATOM 725 O O . ASN A 1 92 ? 10.437 13.811 -7.436 1.00 54.03 92 ASN A O 1
ATOM 729 N N . LEU A 1 93 ? 10.351 12.743 -9.417 1.00 53.69 93 LEU A N 1
ATOM 730 C CA . LEU A 1 93 ? 11.021 11.514 -8.957 1.00 53.69 93 LEU A CA 1
ATOM 731 C C . LEU A 1 93 ? 12.381 11.804 -8.296 1.00 53.69 93 LEU A C 1
ATOM 733 O O . LEU A 1 93 ? 12.818 11.041 -7.439 1.00 53.69 93 LEU A O 1
ATOM 737 N N . ALA A 1 94 ? 13.033 12.915 -8.652 1.00 55.56 94 ALA A N 1
ATOM 738 C CA . ALA A 1 94 ? 14.299 13.345 -8.066 1.00 55.56 94 ALA A CA 1
ATOM 739 C C . ALA A 1 94 ? 14.181 13.865 -6.619 1.00 55.56 94 ALA A C 1
ATOM 741 O O . ALA A 1 94 ? 15.186 13.900 -5.911 1.00 55.56 94 ALA A O 1
ATOM 742 N N . LYS A 1 95 ? 12.976 14.256 -6.176 1.00 56.19 95 LYS A N 1
ATOM 743 C CA . LYS A 1 95 ? 12.692 14.722 -4.808 1.00 56.19 95 LYS A CA 1
ATOM 744 C C . LYS A 1 95 ? 12.175 13.614 -3.883 1.00 56.19 95 LYS A C 1
ATOM 746 O O . LYS A 1 95 ? 12.043 13.847 -2.685 1.00 56.19 95 LYS A O 1
ATOM 751 N N . MET A 1 96 ? 11.898 12.408 -4.394 1.00 52.25 96 MET A N 1
ATOM 752 C CA . MET A 1 96 ? 11.503 11.292 -3.532 1.00 52.25 96 MET A CA 1
ATOM 753 C C . MET A 1 96 ? 12.679 10.954 -2.596 1.00 52.25 96 MET A C 1
ATOM 755 O O . MET A 1 96 ? 13.810 10.821 -3.076 1.00 52.25 96 MET A O 1
ATOM 759 N N . PRO A 1 97 ? 12.462 10.835 -1.271 1.00 50.25 97 PRO A N 1
ATOM 760 C CA . PRO A 1 97 ? 13.543 10.529 -0.346 1.00 50.25 97 PRO A CA 1
ATOM 761 C C . PRO A 1 97 ? 14.252 9.255 -0.809 1.00 50.25 97 PRO A C 1
ATOM 763 O O . PRO A 1 97 ? 13.613 8.230 -1.030 1.00 50.25 97 PRO A O 1
ATOM 766 N N . LYS A 1 98 ? 15.587 9.310 -0.919 1.00 53.53 98 LYS A N 1
ATOM 767 C CA . LYS A 1 98 ? 16.464 8.172 -1.274 1.00 53.53 98 LYS A CA 1
ATOM 768 C C . LYS A 1 98 ? 16.422 7.026 -0.251 1.00 53.53 98 LYS A C 1
ATOM 770 O O . LYS A 1 98 ? 17.239 6.110 -0.309 1.00 53.53 98 LYS A O 1
ATOM 775 N N . SER A 1 99 ? 15.520 7.089 0.725 1.00 54.38 99 SER A N 1
ATOM 776 C CA . SER A 1 99 ? 15.208 5.951 1.568 1.00 54.38 99 SER A CA 1
ATOM 777 C C . SER A 1 99 ? 14.554 4.871 0.705 1.00 54.38 99 SER A C 1
ATOM 779 O O . SER A 1 99 ? 14.025 5.143 -0.369 1.00 54.38 99 SER A O 1
ATOM 781 N N . ASN A 1 100 ? 14.627 3.623 1.156 1.00 59.81 100 ASN A N 1
ATOM 782 C CA . ASN A 1 100 ? 14.131 2.414 0.490 1.00 59.81 100 ASN A CA 1
ATOM 783 C C . ASN A 1 100 ? 12.591 2.377 0.316 1.00 59.81 100 ASN A C 1
ATOM 785 O O . ASN A 1 100 ? 11.959 1.356 0.576 1.00 59.81 100 ASN A O 1
ATOM 789 N N . SER A 1 101 ? 11.975 3.488 -0.088 1.00 64.19 101 SER A N 1
ATOM 790 C CA . SER A 1 101 ? 10.540 3.713 -0.200 1.00 64.19 101 SER A CA 1
ATOM 791 C C . SER A 1 101 ? 9.900 2.699 -1.137 1.00 64.19 101 SER A C 1
ATOM 793 O O . SER A 1 101 ? 8.930 2.065 -0.749 1.00 64.19 101 SER A O 1
ATOM 795 N N . TYR A 1 102 ? 10.496 2.430 -2.303 1.00 68.81 102 TYR A N 1
ATOM 796 C CA . TYR A 1 102 ? 9.960 1.456 -3.265 1.00 68.81 102 TYR A CA 1
ATOM 797 C C . TYR A 1 102 ? 10.088 -0.013 -2.814 1.00 68.81 102 TYR A C 1
ATOM 799 O O . TYR A 1 102 ? 9.448 -0.886 -3.391 1.00 68.81 102 TYR A O 1
ATOM 807 N N . LEU A 1 103 ? 10.910 -0.311 -1.796 1.00 73.44 103 LEU A N 1
ATOM 808 C CA . LEU A 1 103 ? 11.004 -1.657 -1.211 1.00 73.44 103 LEU A CA 1
ATOM 809 C C . LEU A 1 103 ? 9.920 -1.913 -0.160 1.00 73.44 103 LEU A C 1
ATOM 811 O O . LEU A 1 103 ? 9.731 -3.059 0.251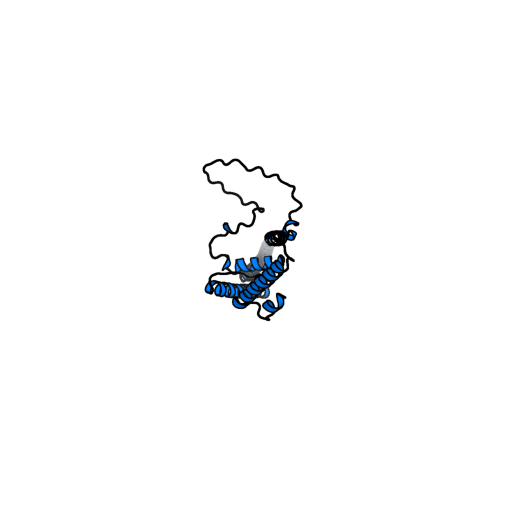 1.00 73.44 103 LEU A O 1
ATOM 815 N N . GLN A 1 104 ? 9.234 -0.863 0.294 1.00 79.00 104 GLN A N 1
ATOM 816 C CA . GLN A 1 104 ? 8.109 -0.989 1.208 1.00 79.00 104 GLN A CA 1
ATOM 817 C C . GLN A 1 104 ? 6.862 -1.388 0.420 1.00 79.00 104 GLN A C 1
ATOM 819 O O . GLN A 1 104 ? 6.516 -0.777 -0.587 1.00 79.00 104 GLN A O 1
ATOM 824 N N . ALA A 1 105 ? 6.154 -2.412 0.887 1.00 78.19 105 ALA A N 1
ATOM 825 C CA . ALA A 1 105 ? 4.923 -2.844 0.229 1.00 78.19 105 ALA A CA 1
ATOM 826 C C . ALA A 1 105 ? 3.804 -1.794 0.331 1.00 78.19 105 ALA A C 1
ATOM 828 O O . ALA A 1 105 ? 2.999 -1.663 -0.589 1.00 78.19 105 ALA A O 1
ATOM 829 N N . SER A 1 106 ? 3.795 -1.010 1.412 1.00 77.69 106 SER A N 1
ATOM 830 C CA . SER A 1 106 ? 2.795 0.027 1.674 1.00 77.69 106 SER A CA 1
ATOM 831 C C . SER A 1 106 ? 2.790 1.160 0.644 1.00 77.69 106 SER A C 1
ATOM 833 O O . SER A 1 106 ? 1.751 1.775 0.437 1.00 77.69 106 SER A O 1
ATOM 835 N N . THR A 1 107 ? 3.912 1.425 -0.029 1.00 82.50 107 THR A N 1
ATOM 836 C CA . THR A 1 107 ? 4.024 2.433 -1.101 1.00 82.50 107 THR A CA 1
ATOM 837 C C . THR A 1 107 ? 3.823 1.811 -2.483 1.00 82.50 107 THR A C 1
ATOM 839 O O . THR A 1 107 ? 3.242 2.434 -3.372 1.00 82.50 107 THR A O 1
ATOM 842 N N . LEU A 1 108 ? 4.254 0.559 -2.660 1.00 83.81 108 LEU A N 1
ATOM 843 C CA . LEU A 1 108 ? 4.202 -0.140 -3.938 1.00 83.81 108 LEU A CA 1
ATOM 844 C C . LEU A 1 108 ? 2.784 -0.606 -4.299 1.00 83.81 108 LEU A C 1
ATOM 846 O O . LEU A 1 108 ? 2.409 -0.566 -5.466 1.00 83.81 108 LEU A O 1
ATOM 850 N N . VAL A 1 109 ? 1.971 -1.012 -3.318 1.00 86.12 109 VAL A N 1
ATOM 851 C CA . VAL A 1 109 ? 0.574 -1.411 -3.563 1.00 86.12 109 VAL A CA 1
ATOM 852 C C . VAL A 1 109 ? -0.275 -0.239 -4.086 1.00 86.12 109 VAL A C 1
ATOM 854 O O . VAL A 1 109 ? -0.933 -0.426 -5.111 1.00 86.12 109 VAL A O 1
ATOM 857 N N . PRO A 1 110 ? -0.257 0.966 -3.476 1.00 86.00 110 PRO A N 1
ATOM 858 C CA . PRO A 1 110 ? -0.906 2.144 -4.051 1.00 86.00 110 PRO A CA 1
ATOM 859 C C . PRO A 1 110 ? -0.406 2.476 -5.456 1.00 86.00 110 PRO A C 1
ATOM 861 O O . PRO A 1 110 ? -1.221 2.742 -6.328 1.00 86.00 110 PRO A O 1
ATOM 864 N N . LEU A 1 111 ? 0.907 2.396 -5.699 1.00 84.88 111 LEU A N 1
ATOM 865 C CA . LEU A 1 111 ? 1.482 2.641 -7.023 1.00 84.88 111 LEU A CA 1
ATOM 866 C C . LEU A 1 111 ? 0.957 1.654 -8.076 1.00 84.88 111 LEU A C 1
ATOM 868 O O . LEU A 1 111 ? 0.643 2.045 -9.192 1.00 84.88 111 LEU A O 1
ATOM 872 N N . ILE A 1 112 ? 0.848 0.367 -7.744 1.00 86.06 112 ILE A N 1
ATOM 873 C CA . ILE A 1 112 ? 0.285 -0.618 -8.677 1.00 86.06 112 ILE A CA 1
ATOM 874 C C . ILE A 1 112 ? -1.197 -0.333 -8.932 1.00 86.06 112 ILE A C 1
ATOM 876 O O . ILE A 1 112 ? -1.636 -0.457 -10.068 1.00 86.06 112 ILE A O 1
ATOM 880 N N . ARG A 1 113 ? -1.960 0.078 -7.910 1.00 86.31 113 ARG A N 1
ATOM 881 C CA . ARG A 1 113 ? -3.374 0.452 -8.078 1.00 86.31 113 ARG A CA 1
ATOM 882 C C . ARG A 1 113 ? -3.542 1.666 -8.979 1.00 86.31 113 ARG A C 1
ATOM 884 O O . ARG A 1 113 ? -4.390 1.628 -9.856 1.00 86.31 113 ARG A O 1
ATOM 891 N N . THR A 1 114 ? -2.714 2.697 -8.828 1.00 85.25 114 THR A N 1
ATOM 892 C CA . THR A 1 114 ? -2.772 3.852 -9.732 1.00 85.25 114 THR A CA 1
ATOM 893 C C . THR A 1 114 ? -2.384 3.463 -11.156 1.00 85.25 114 THR A C 1
ATOM 895 O O . THR A 1 114 ? -3.006 3.926 -12.103 1.00 85.25 114 THR A O 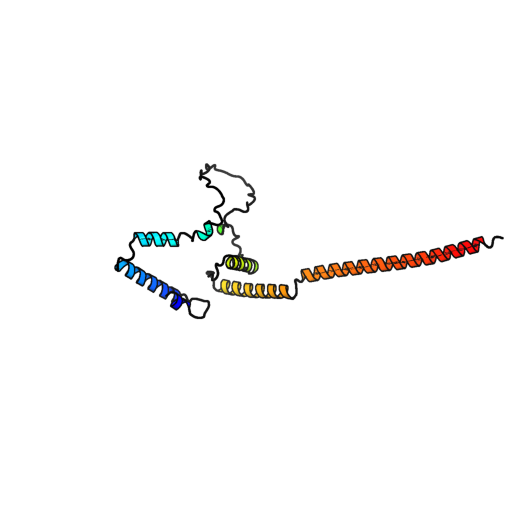1
ATOM 898 N N . LEU A 1 115 ? -1.408 2.567 -11.340 1.00 85.06 115 LEU A N 1
ATOM 899 C CA . LEU A 1 115 ? -1.075 2.032 -12.665 1.00 85.06 115 LEU A CA 1
ATOM 900 C C . LEU A 1 115 ? -2.209 1.186 -13.271 1.00 85.06 115 LEU A C 1
ATOM 902 O O . LEU A 1 115 ? -2.388 1.219 -14.486 1.00 85.06 115 LEU A O 1
ATOM 906 N N . ASP A 1 116 ? -2.962 0.452 -12.449 1.00 87.75 116 ASP A N 1
ATOM 907 C CA . ASP A 1 116 ? -4.143 -0.319 -12.863 1.00 87.75 116 ASP A CA 1
ATOM 908 C C . ASP A 1 116 ? -5.304 0.602 -13.267 1.00 87.75 116 ASP A C 1
ATOM 910 O O . ASP A 1 116 ? -5.864 0.462 -14.352 1.00 87.75 116 ASP A O 1
ATOM 914 N N . GLU A 1 117 ? -5.596 1.619 -12.450 1.00 88.31 117 GLU A N 1
ATOM 915 C CA . GLU A 1 117 ? -6.589 2.664 -12.745 1.00 88.31 117 GLU A CA 1
ATOM 916 C C . GLU A 1 117 ? -6.271 3.400 -14.052 1.00 88.31 117 GLU A C 1
ATOM 918 O O . GLU A 1 117 ? -7.170 3.724 -14.827 1.00 88.31 117 GLU A O 1
ATOM 923 N N . LEU A 1 118 ? -4.983 3.617 -14.324 1.00 83.38 118 LEU A N 1
ATOM 924 C CA . LEU A 1 118 ? -4.491 4.240 -15.551 1.00 83.38 118 LEU A CA 1
ATOM 925 C C . LEU A 1 118 ? -4.330 3.255 -16.724 1.00 83.38 118 LEU A C 1
ATOM 927 O O . LEU A 1 118 ? -3.843 3.652 -17.779 1.00 83.38 118 LEU A O 1
ATOM 931 N N . GLN A 1 119 ? -4.723 1.986 -16.560 1.00 87.25 119 GLN A N 1
ATOM 932 C CA . GLN A 1 119 ? -4.614 0.924 -17.571 1.00 87.25 119 GLN A CA 1
ATOM 933 C C . GLN A 1 119 ? -3.191 0.721 -18.128 1.00 87.25 119 GLN A C 1
ATOM 935 O O . GLN A 1 119 ? -3.007 0.253 -19.251 1.00 87.25 119 GLN A O 1
ATOM 940 N N . TYR A 1 120 ? -2.160 1.024 -17.335 1.00 83.44 120 TYR A N 1
ATOM 941 C CA . TYR A 1 120 ? -0.752 0.811 -17.695 1.00 83.44 120 TYR A CA 1
ATOM 942 C C . TYR A 1 120 ? -0.235 -0.584 -17.326 1.00 83.44 120 TYR A C 1
ATOM 944 O O . TYR A 1 120 ? 0.965 -0.858 -17.412 1.00 83.44 120 TYR A O 1
ATOM 952 N N . LEU A 1 121 ? -1.132 -1.484 -16.925 1.00 84.38 121 LEU A N 1
ATOM 953 C CA . LEU A 1 121 ? -0.832 -2.899 -16.769 1.00 84.38 121 LEU A CA 1
ATOM 954 C C . LEU A 1 121 ? -1.038 -3.634 -18.109 1.00 84.38 121 LEU A C 1
ATOM 956 O O . LEU A 1 121 ? -2.032 -3.390 -18.790 1.00 84.38 121 LEU A O 1
ATOM 960 N N . PRO A 1 122 ? -0.141 -4.561 -18.497 1.00 85.50 122 PRO A N 1
ATOM 961 C CA . PRO A 1 122 ? 0.982 -5.093 -17.721 1.00 85.50 122 PRO A CA 1
ATOM 962 C C . PRO A 1 122 ? 2.219 -4.172 -17.708 1.00 85.50 122 PRO A C 1
ATOM 964 O O . PRO A 1 122 ? 2.706 -3.751 -18.753 1.00 85.50 122 PRO A O 1
ATOM 967 N N . ALA A 1 123 ? 2.785 -3.938 -16.517 1.00 82.00 123 ALA A N 1
ATOM 968 C CA . ALA A 1 123 ? 3.994 -3.135 -16.319 1.00 82.00 123 ALA A CA 1
ATOM 969 C C . ALA A 1 123 ? 5.202 -4.003 -15.923 1.00 82.00 123 ALA A C 1
ATOM 971 O O . ALA A 1 123 ? 5.064 -5.006 -15.220 1.00 82.00 123 ALA A O 1
ATOM 972 N N . ILE A 1 124 ? 6.405 -3.592 -16.338 1.00 85.44 124 ILE A N 1
ATOM 973 C CA . ILE A 1 124 ? 7.668 -4.242 -15.959 1.00 85.44 124 ILE A CA 1
ATOM 974 C C . ILE A 1 124 ? 8.441 -3.315 -15.022 1.00 85.44 124 ILE A C 1
ATOM 976 O O . ILE A 1 124 ? 8.869 -2.233 -15.417 1.00 85.44 124 ILE A O 1
ATOM 980 N N . VAL A 1 125 ? 8.658 -3.767 -13.787 1.00 83.00 125 VAL A N 1
ATOM 981 C CA . VAL A 1 125 ? 9.486 -3.058 -12.804 1.00 83.00 125 VAL A CA 1
ATOM 982 C C . VAL A 1 125 ? 10.917 -3.579 -12.888 1.00 83.00 125 VAL A C 1
ATOM 984 O O . VAL A 1 125 ? 11.180 -4.755 -12.630 1.00 83.00 125 VAL A O 1
ATOM 987 N N . PHE A 1 126 ? 11.855 -2.700 -13.236 1.00 83.00 126 PHE A N 1
ATOM 988 C CA . PHE A 1 126 ? 13.276 -3.027 -13.246 1.00 83.00 126 PHE A CA 1
ATOM 989 C C . PHE A 1 126 ? 13.906 -2.729 -11.889 1.00 83.00 126 PHE A C 1
ATOM 991 O O . PHE A 1 126 ? 13.814 -1.617 -11.377 1.00 83.00 126 PHE A O 1
ATOM 998 N N . ASN A 1 127 ? 14.596 -3.721 -11.334 1.00 83.62 127 ASN A N 1
ATOM 999 C CA . ASN A 1 127 ? 15.457 -3.546 -10.174 1.00 83.62 127 ASN A CA 1
ATOM 1000 C C . ASN A 1 127 ? 16.809 -4.218 -10.454 1.00 83.62 127 ASN A C 1
ATOM 1002 O O . ASN A 1 127 ? 16.878 -5.274 -11.088 1.00 83.62 127 ASN A O 1
ATOM 1006 N N . PHE A 1 128 ? 17.891 -3.581 -10.014 1.00 82.75 128 PHE A N 1
ATOM 1007 C CA . PHE A 1 128 ? 19.261 -4.010 -10.278 1.00 82.75 128 PHE A CA 1
ATOM 1008 C C . PHE A 1 128 ? 19.716 -5.149 -9.357 1.00 82.75 128 PHE A C 1
ATOM 1010 O O . PHE A 1 128 ? 20.557 -5.956 -9.754 1.00 82.75 128 PHE A O 1
ATOM 1017 N N . ALA A 1 129 ? 19.151 -5.256 -8.150 1.00 85.75 129 ALA A N 1
ATOM 1018 C CA . ALA A 1 129 ? 19.541 -6.259 -7.165 1.00 85.75 129 ALA A CA 1
ATOM 1019 C C . ALA A 1 129 ? 18.500 -7.383 -7.044 1.00 85.75 129 ALA A C 1
ATOM 1021 O O . ALA A 1 129 ? 17.344 -7.163 -6.690 1.00 85.75 129 ALA A O 1
ATOM 1022 N N . ARG A 1 130 ? 18.929 -8.635 -7.261 1.00 84.56 130 ARG A N 1
ATOM 1023 C CA . ARG A 1 130 ? 18.052 -9.817 -7.137 1.00 84.56 130 ARG A CA 1
ATOM 1024 C C . ARG A 1 130 ? 17.460 -9.969 -5.731 1.00 84.56 130 ARG A C 1
ATOM 1026 O O . ARG A 1 130 ? 16.278 -10.266 -5.604 1.00 84.56 130 ARG A O 1
ATOM 1033 N N . LYS A 1 131 ? 18.269 -9.744 -4.691 1.00 87.12 131 LYS A N 1
ATOM 1034 C CA . LYS A 1 131 ? 17.824 -9.839 -3.289 1.00 87.12 131 LYS A CA 1
ATOM 1035 C C . LYS A 1 131 ? 16.698 -8.849 -2.982 1.00 87.12 131 LYS A C 1
ATOM 1037 O O . LYS A 1 131 ? 15.773 -9.178 -2.245 1.00 87.12 131 LYS A O 1
ATOM 1042 N N . ASP A 1 132 ? 16.752 -7.673 -3.596 1.00 84.88 132 ASP A N 1
ATOM 1043 C CA . ASP A 1 132 ? 15.746 -6.633 -3.411 1.00 84.88 132 ASP A CA 1
ATOM 1044 C C . ASP A 1 132 ? 14.441 -6.982 -4.125 1.00 84.88 132 ASP A C 1
ATOM 1046 O O . ASP A 1 132 ? 13.373 -6.753 -3.569 1.00 84.88 132 ASP A O 1
ATOM 1050 N N . ILE A 1 133 ? 14.509 -7.626 -5.297 1.00 86.50 133 ILE A N 1
ATOM 1051 C CA . ILE A 1 133 ? 13.325 -8.167 -5.986 1.00 86.50 133 ILE A CA 1
ATOM 1052 C C . ILE A 1 133 ? 12.635 -9.221 -5.116 1.00 86.50 133 ILE A C 1
ATOM 1054 O O . ILE A 1 133 ? 11.427 -9.150 -4.900 1.00 86.50 133 ILE A O 1
ATOM 1058 N N . GLU A 1 134 ? 13.391 -10.184 -4.586 1.00 87.81 134 GLU A N 1
ATOM 1059 C CA . GLU A 1 134 ? 12.842 -11.245 -3.731 1.00 87.81 134 GLU A CA 1
ATOM 1060 C C . GLU A 1 134 ? 12.201 -10.668 -2.461 1.00 87.81 134 GLU A C 1
ATOM 1062 O O . GLU A 1 134 ? 11.094 -11.061 -2.078 1.00 87.81 134 GLU A O 1
ATOM 1067 N N . ARG A 1 135 ? 12.856 -9.683 -1.835 1.00 86.62 135 ARG A N 1
ATOM 1068 C CA . ARG A 1 135 ? 12.322 -8.978 -0.666 1.00 86.62 135 ARG A CA 1
ATOM 1069 C C . ARG A 1 135 ? 11.066 -8.174 -1.001 1.00 86.62 135 ARG A C 1
ATOM 1071 O O . ARG A 1 135 ? 10.107 -8.227 -0.234 1.00 86.62 135 ARG A O 1
ATOM 1078 N N . MET A 1 136 ? 11.058 -7.458 -2.122 1.00 86.44 136 MET A N 1
ATOM 1079 C CA . MET A 1 136 ? 9.921 -6.655 -2.579 1.00 86.44 136 MET A CA 1
ATOM 1080 C C . MET A 1 136 ? 8.695 -7.544 -2.804 1.00 86.44 136 MET A C 1
ATOM 1082 O O . MET A 1 136 ? 7.632 -7.276 -2.250 1.00 86.44 136 MET A O 1
ATOM 1086 N N . VAL A 1 137 ? 8.862 -8.660 -3.522 1.00 88.50 137 VAL A N 1
ATOM 1087 C CA . VAL A 1 137 ? 7.777 -9.621 -3.776 1.00 88.50 137 VAL A CA 1
ATOM 1088 C C . VAL A 1 137 ? 7.271 -10.245 -2.474 1.00 88.50 137 VAL A C 1
ATOM 1090 O O . VAL A 1 137 ? 6.063 -10.308 -2.257 1.00 88.50 137 VAL A O 1
ATOM 1093 N N . LYS A 1 138 ? 8.165 -10.668 -1.571 1.00 90.75 138 LYS A N 1
ATOM 1094 C CA . LYS A 1 138 ? 7.766 -11.273 -0.289 1.00 90.75 138 LYS A CA 1
ATOM 1095 C C . LYS A 1 138 ? 6.983 -10.296 0.592 1.00 90.75 138 LYS A C 1
ATOM 1097 O O . LYS A 1 138 ? 5.948 -10.668 1.139 1.00 90.75 138 LYS A O 1
ATOM 1102 N N . THR A 1 139 ? 7.466 -9.061 0.715 1.00 88.50 139 THR A N 1
ATOM 1103 C CA . THR A 1 139 ? 6.795 -8.019 1.508 1.00 88.50 139 THR A CA 1
ATOM 1104 C C . THR A 1 139 ? 5.436 -7.674 0.903 1.00 88.50 139 THR A C 1
ATOM 1106 O O . THR A 1 139 ? 4.461 -7.572 1.637 1.00 88.50 139 THR A O 1
ATOM 1109 N N . LEU A 1 140 ? 5.341 -7.584 -0.429 1.00 89.50 140 LEU A N 1
ATOM 1110 C CA . LEU A 1 140 ? 4.082 -7.305 -1.119 1.00 89.50 140 LEU A CA 1
ATOM 1111 C C . LEU A 1 140 ? 3.036 -8.403 -0.907 1.00 89.50 140 LEU A C 1
ATOM 1113 O O . LEU A 1 140 ? 1.880 -8.106 -0.627 1.00 89.50 140 LEU A O 1
ATOM 1117 N N . VAL A 1 141 ? 3.430 -9.674 -0.999 1.00 91.38 141 VAL A N 1
ATOM 1118 C CA . VAL A 1 141 ? 2.510 -10.793 -0.751 1.00 91.38 141 VAL A CA 1
ATOM 1119 C C . VAL A 1 141 ? 2.005 -10.790 0.692 1.00 91.38 141 VAL A C 1
ATOM 1121 O O . VAL A 1 141 ? 0.827 -11.056 0.916 1.00 91.38 141 VAL A O 1
ATOM 1124 N N . ASN A 1 142 ? 2.870 -10.494 1.665 1.00 91.06 142 ASN A N 1
ATOM 1125 C CA . ASN A 1 142 ? 2.465 -10.412 3.068 1.00 91.06 142 ASN A CA 1
ATOM 1126 C C . ASN A 1 142 ? 1.483 -9.258 3.301 1.00 91.06 142 ASN A C 1
ATOM 1128 O O . ASN A 1 142 ? 0.416 -9.485 3.852 1.00 91.06 142 ASN A O 1
ATOM 1132 N N . GLU A 1 143 ? 1.781 -8.071 2.777 1.00 88.88 143 GLU A N 1
ATOM 1133 C CA . GLU A 1 143 ? 0.895 -6.905 2.863 1.00 88.88 143 GLU A CA 1
ATOM 1134 C C . GLU A 1 143 ? -0.484 -7.182 2.243 1.00 88.88 143 GLU A C 1
ATOM 1136 O O . GLU A 1 143 ? -1.513 -6.845 2.820 1.00 88.88 143 GLU A O 1
ATOM 1141 N N . LEU A 1 144 ? -0.540 -7.851 1.085 1.00 88.62 144 LEU A N 1
ATOM 1142 C CA . LEU A 1 144 ? -1.815 -8.222 0.463 1.00 88.62 144 LEU A CA 1
ATOM 1143 C C . LEU A 1 144 ? -2.602 -9.239 1.302 1.00 88.62 144 LEU A C 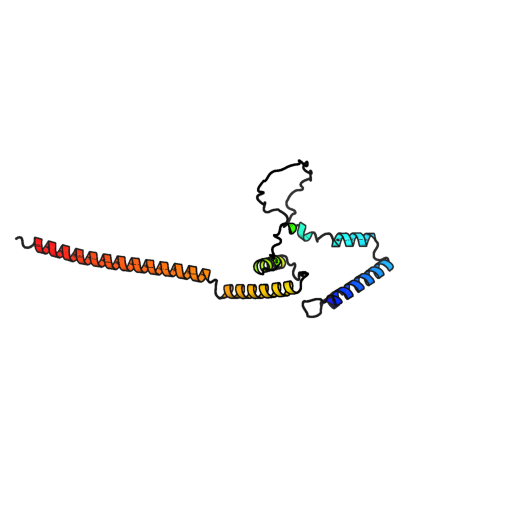1
ATOM 1145 O O . LEU A 1 144 ? -3.828 -9.143 1.376 1.00 88.62 144 LEU A O 1
ATOM 1149 N N . LYS A 1 145 ? -1.919 -10.188 1.954 1.00 89.62 145 LYS A N 1
ATOM 1150 C CA . LYS A 1 145 ? -2.556 -11.115 2.902 1.00 89.62 145 LYS A CA 1
ATOM 1151 C C . LYS A 1 145 ? -3.091 -10.379 4.124 1.00 89.62 145 LYS A C 1
ATOM 1153 O O . LYS A 1 145 ? -4.214 -10.658 4.532 1.00 89.62 145 LYS A O 1
ATOM 1158 N N . ASP A 1 146 ? -2.333 -9.431 4.661 1.00 86.94 146 ASP A N 1
ATOM 1159 C CA . ASP A 1 146 ? -2.735 -8.637 5.820 1.00 86.94 146 ASP A CA 1
ATOM 1160 C C . ASP A 1 146 ? -3.934 -7.749 5.471 1.00 86.94 146 ASP A C 1
ATOM 1162 O O . ASP A 1 146 ? -4.931 -7.748 6.186 1.00 86.94 146 ASP A O 1
ATOM 1166 N N . GLN A 1 147 ? -3.926 -7.090 4.308 1.00 84.38 147 GLN A N 1
ATOM 1167 C CA . GLN A 1 147 ? -5.080 -6.335 3.808 1.00 84.38 147 GLN A CA 1
ATOM 1168 C C . GLN A 1 147 ? -6.309 -7.224 3.599 1.00 84.38 147 GLN A C 1
ATOM 1170 O O . GLN A 1 147 ? -7.427 -6.822 3.928 1.00 84.38 147 GLN A O 1
ATOM 1175 N N . GLN A 1 148 ? -6.124 -8.441 3.082 1.00 85.06 148 GLN A N 1
ATOM 1176 C CA . GLN A 1 148 ? -7.209 -9.408 2.965 1.00 85.06 148 GLN A CA 1
ATOM 1177 C C . GLN A 1 148 ? -7.737 -9.807 4.349 1.00 85.06 148 GLN A C 1
ATOM 1179 O O . GLN A 1 148 ? -8.948 -9.811 4.561 1.00 85.06 148 GLN A O 1
ATOM 1184 N N . HIS A 1 149 ? -6.850 -10.081 5.302 1.00 83.62 149 HIS A N 1
ATOM 1185 C CA . HIS A 1 149 ? -7.212 -10.399 6.677 1.00 83.62 149 HIS A CA 1
ATOM 1186 C C . HIS A 1 149 ? -7.994 -9.249 7.327 1.00 83.62 149 HIS A C 1
ATOM 1188 O O . HIS A 1 149 ? -9.084 -9.475 7.847 1.00 83.62 149 HIS A O 1
ATOM 1194 N N . TYR A 1 150 ? -7.523 -8.006 7.209 1.00 82.12 150 TYR A N 1
ATOM 1195 C CA . TYR A 1 150 ? -8.221 -6.825 7.721 1.00 82.12 150 TYR A CA 1
ATOM 1196 C C . TYR A 1 150 ? -9.572 -6.589 7.045 1.00 82.12 150 TYR A C 1
ATOM 1198 O O . TYR A 1 150 ? -10.510 -6.144 7.702 1.00 82.12 150 TYR A O 1
ATOM 1206 N N . LYS A 1 151 ? -9.711 -6.917 5.756 1.00 78.69 151 LYS A N 1
ATOM 1207 C CA . LYS A 1 151 ? -10.998 -6.825 5.055 1.00 78.69 151 LYS A CA 1
ATOM 1208 C C . LYS A 1 151 ? -12.043 -7.786 5.631 1.00 78.69 151 LYS A C 1
ATOM 1210 O O . LYS A 1 151 ? -13.208 -7.410 5.711 1.00 78.69 151 LYS A O 1
ATOM 1215 N N . TYR A 1 152 ? -11.648 -9.004 6.011 1.00 74.50 152 TYR A N 1
ATOM 1216 C CA . TYR A 1 152 ? -12.579 -10.023 6.517 1.00 74.50 152 TYR A CA 1
ATOM 1217 C C . TYR A 1 152 ? -12.775 -9.984 8.038 1.00 74.50 152 TYR A C 1
ATOM 1219 O O . TYR A 1 152 ? -13.888 -10.210 8.507 1.00 74.50 152 TYR A O 1
ATOM 1227 N N . TYR A 1 153 ? -11.727 -9.687 8.806 1.00 73.12 153 TYR A N 1
ATOM 1228 C CA . TYR A 1 153 ? -11.731 -9.755 10.273 1.00 73.12 153 TYR A CA 1
ATOM 1229 C C . TYR A 1 153 ? -11.660 -8.379 10.960 1.00 73.12 153 TYR A C 1
ATOM 1231 O O . TYR A 1 153 ? -11.774 -8.297 12.184 1.00 73.12 153 TYR A O 1
ATOM 1239 N N . GLY A 1 154 ? -11.521 -7.295 10.189 1.00 70.88 154 GLY A N 1
ATOM 1240 C CA . GLY A 1 154 ? -11.357 -5.932 10.701 1.00 70.88 154 GLY A CA 1
ATOM 1241 C C . GLY A 1 154 ? -9.938 -5.642 11.203 1.00 70.88 154 GLY A C 1
ATOM 1242 O O . GLY A 1 154 ? -9.082 -6.523 11.260 1.00 70.88 154 GLY A O 1
ATOM 1243 N N . THR A 1 155 ? -9.672 -4.385 11.568 1.00 75.44 155 THR A N 1
ATOM 1244 C CA . THR A 1 155 ? -8.418 -3.989 12.230 1.00 75.44 155 THR A CA 1
ATOM 1245 C C . THR A 1 155 ? -8.528 -4.147 13.747 1.00 75.44 155 THR A C 1
ATOM 1247 O O . THR A 1 155 ? -9.592 -3.930 14.336 1.00 75.44 155 THR A O 1
ATOM 1250 N N . GLU A 1 156 ? -7.417 -4.474 14.413 1.00 66.69 156 GLU A N 1
ATOM 1251 C CA . GLU A 1 156 ? -7.376 -4.551 15.882 1.00 66.69 156 GLU A CA 1
ATOM 1252 C C . GLU A 1 156 ? -7.780 -3.222 16.537 1.00 66.69 156 GLU A C 1
ATOM 1254 O O . GLU A 1 156 ? -8.477 -3.213 17.551 1.00 66.69 156 GLU A O 1
ATOM 1259 N N . GLU A 1 157 ? -7.452 -2.090 15.908 1.00 62.78 157 GLU A N 1
ATOM 1260 C CA . GLU A 1 157 ? -7.877 -0.764 16.360 1.00 62.78 157 GLU A CA 1
ATOM 1261 C C . GLU A 1 157 ? -9.393 -0.546 16.272 1.00 62.78 157 GLU A C 1
ATOM 1263 O O . GLU A 1 157 ? -9.973 0.099 17.149 1.00 62.78 157 GLU A O 1
ATOM 1268 N N . ALA A 1 158 ? -10.063 -1.075 15.242 1.00 64.94 158 ALA A N 1
ATOM 1269 C CA . ALA A 1 158 ? -11.520 -1.004 15.129 1.00 64.94 158 ALA A CA 1
ATOM 1270 C C . ALA A 1 158 ? -12.199 -1.871 16.200 1.00 64.94 158 ALA A C 1
ATOM 1272 O O . ALA A 1 158 ? -13.181 -1.443 16.820 1.00 64.94 158 ALA A O 1
ATOM 1273 N N . ASN A 1 159 ? -11.626 -3.042 16.490 1.00 68.88 159 ASN A N 1
ATOM 1274 C CA . ASN A 1 159 ? -12.060 -3.888 17.600 1.00 68.88 159 ASN A CA 1
ATOM 1275 C C . ASN A 1 159 ? -11.838 -3.203 18.956 1.00 68.88 159 ASN A C 1
ATOM 1277 O O . ASN A 1 159 ? -12.732 -3.217 19.802 1.00 68.88 159 ASN A O 1
ATOM 1281 N N . TYR A 1 160 ? -10.697 -2.543 19.158 1.00 74.00 160 TYR A N 1
ATOM 1282 C CA . TYR A 1 160 ? -10.406 -1.789 20.378 1.00 74.00 160 TYR A CA 1
ATOM 1283 C C . TYR A 1 160 ? -11.356 -0.598 20.566 1.00 74.00 160 TYR A C 1
ATOM 1285 O O . TYR A 1 160 ? -11.939 -0.431 21.639 1.00 74.00 160 TYR A O 1
ATOM 1293 N N . LYS A 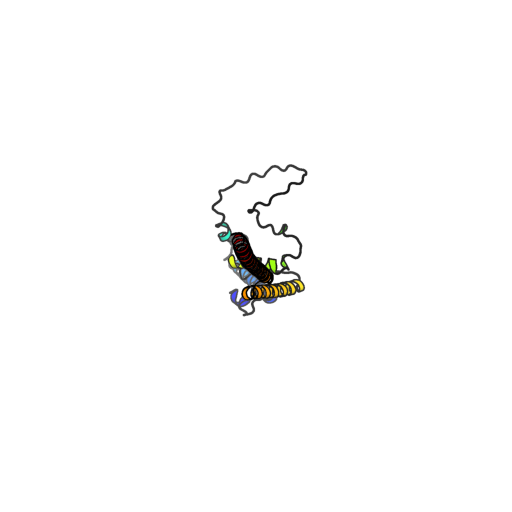1 161 ? -11.594 0.195 19.511 1.00 75.94 161 LYS A N 1
ATOM 1294 C CA . LYS A 1 161 ? -12.572 1.298 19.538 1.00 75.94 161 LYS A CA 1
ATOM 1295 C C . LYS A 1 161 ? -13.973 0.787 19.874 1.00 75.94 161 LYS A C 1
ATOM 1297 O O . LYS A 1 161 ? -14.651 1.391 20.703 1.00 75.94 161 LYS A O 1
ATOM 1302 N N . SER A 1 162 ? -14.381 -0.342 19.296 1.00 74.56 162 SER A N 1
ATOM 1303 C CA . SER A 1 162 ? -15.683 -0.963 19.568 1.00 74.56 162 SER A CA 1
ATOM 1304 C C . SER A 1 162 ? -15.801 -1.448 21.015 1.00 74.56 162 SER A C 1
ATOM 1306 O O . SER A 1 162 ? -16.797 -1.150 21.675 1.00 74.56 162 SER A O 1
ATOM 1308 N N . LYS A 1 163 ? -14.764 -2.112 21.546 1.00 81.38 163 LYS A N 1
ATOM 1309 C CA . LYS A 1 163 ? -14.702 -2.529 22.957 1.00 81.38 163 LYS A CA 1
ATOM 1310 C C . LYS A 1 163 ? -14.809 -1.335 23.904 1.00 81.38 163 LYS A C 1
ATOM 1312 O O . LYS A 1 163 ? -15.633 -1.363 24.809 1.00 81.38 163 LYS A O 1
ATOM 1317 N N . ARG A 1 164 ? -14.074 -0.250 23.641 1.00 85.94 164 ARG A N 1
ATOM 1318 C CA . ARG A 1 164 ? -14.111 0.966 24.469 1.00 85.94 164 ARG A CA 1
ATOM 1319 C C . ARG A 1 164 ? -15.480 1.655 24.451 1.00 85.94 164 ARG A C 1
ATOM 1321 O O . ARG A 1 164 ? -15.934 2.173 25.466 1.00 85.94 164 ARG A O 1
ATOM 1328 N N . ILE A 1 165 ? -16.161 1.662 23.302 1.00 84.81 165 ILE A N 1
ATOM 1329 C CA . ILE A 1 165 ? -17.538 2.174 23.199 1.00 84.81 165 ILE A CA 1
ATOM 1330 C C . ILE A 1 165 ? -18.495 1.297 24.014 1.00 84.81 165 ILE A C 1
ATOM 1332 O O . ILE A 1 165 ? -19.375 1.822 24.693 1.00 84.81 165 ILE A O 1
ATOM 1336 N N . MET A 1 166 ? -18.335 -0.024 23.958 1.00 83.56 166 MET A N 1
ATOM 1337 C CA . MET A 1 166 ? -19.170 -0.962 24.705 1.00 83.56 166 MET A CA 1
ATOM 1338 C C . MET A 1 166 ? -18.953 -0.852 26.218 1.00 83.56 166 MET A C 1
ATOM 1340 O O . MET A 1 166 ? -19.926 -0.816 26.964 1.00 83.56 166 MET A O 1
ATOM 1344 N N . GLU A 1 167 ? -17.707 -0.708 26.659 1.00 92.06 167 GLU A N 1
ATOM 1345 C CA . GLU A 1 167 ? -17.355 -0.468 28.059 1.00 92.06 167 GLU A CA 1
ATOM 1346 C C . GLU A 1 167 ? -17.984 0.827 28.584 1.00 92.06 167 GLU A C 1
ATOM 1348 O O . GLU A 1 167 ? -18.618 0.823 29.636 1.00 92.06 167 GLU A O 1
ATOM 1353 N N . LYS A 1 168 ? -17.932 1.909 27.794 1.00 92.88 168 LYS A N 1
ATOM 1354 C CA . LYS A 1 168 ? -18.612 3.165 28.134 1.00 92.88 168 LYS A CA 1
ATOM 1355 C C . LYS A 1 168 ? -20.133 2.996 28.242 1.00 92.88 168 LYS A C 1
ATOM 1357 O O . LYS A 1 168 ? -20.756 3.517 29.161 1.00 92.88 168 LYS A O 1
ATOM 1362 N N . ARG A 1 169 ? -20.751 2.244 27.324 1.00 93.06 169 ARG A N 1
ATOM 1363 C CA . ARG A 1 169 ? -22.195 1.945 27.392 1.00 93.06 169 ARG A CA 1
ATOM 1364 C C . ARG A 1 169 ? -22.547 1.163 28.656 1.00 93.06 169 ARG A C 1
ATOM 1366 O O . ARG A 1 169 ? -23.586 1.427 29.257 1.00 93.06 169 ARG A O 1
ATOM 1373 N N . LEU A 1 170 ? -21.691 0.225 29.056 1.00 92.19 170 LEU A N 1
ATOM 1374 C CA . LEU A 1 170 ? -21.876 -0.565 30.267 1.00 92.19 170 LEU A CA 1
ATOM 1375 C C . LEU A 1 170 ? -21.750 0.308 31.523 1.00 92.19 170 LEU A C 1
ATOM 1377 O O . LEU A 1 170 ? -22.631 0.261 32.379 1.00 92.19 170 LEU A O 1
ATOM 1381 N N . SER A 1 171 ? -20.729 1.170 31.595 1.00 93.88 171 SER A N 1
ATOM 1382 C CA . SER A 1 171 ? -20.566 2.100 32.717 1.00 93.88 171 SER A CA 1
ATOM 1383 C C . SER A 1 171 ? -21.739 3.072 32.830 1.00 93.88 171 SER A C 1
ATOM 1385 O O . SER A 1 171 ? -22.241 3.309 33.926 1.00 93.88 171 SER A O 1
ATOM 1387 N N . ASP A 1 172 ? -22.230 3.595 31.702 1.00 93.88 172 ASP A N 1
ATOM 1388 C CA . ASP A 1 172 ? -23.392 4.489 31.678 1.00 93.88 172 ASP A CA 1
ATOM 1389 C C . ASP A 1 172 ? -24.660 3.777 32.172 1.00 93.88 172 ASP A C 1
ATOM 1391 O O . ASP A 1 172 ? -25.472 4.372 32.884 1.00 93.88 172 ASP A O 1
ATOM 1395 N N . TYR A 1 173 ? -24.833 2.499 31.822 1.00 93.75 173 TYR A N 1
ATOM 1396 C CA . TYR A 1 173 ? -25.931 1.676 32.326 1.00 93.75 173 TYR A CA 1
ATOM 1397 C C . TYR A 1 173 ? -25.826 1.454 33.839 1.00 93.75 173 TYR A C 1
ATOM 1399 O O . TYR A 1 173 ? -26.798 1.684 34.557 1.00 93.75 173 TYR A O 1
ATOM 1407 N N . GLN A 1 174 ? -24.648 1.076 34.340 1.00 94.19 174 GLN A N 1
ATOM 1408 C CA . GLN A 1 174 ? -24.434 0.858 35.772 1.00 94.19 174 GLN A CA 1
ATOM 1409 C C . GLN A 1 174 ? -24.640 2.132 36.590 1.00 94.19 174 GLN A C 1
ATOM 1411 O O . GLN A 1 174 ? -25.295 2.082 37.625 1.00 94.19 174 GLN A O 1
ATOM 1416 N N . ASN A 1 175 ? -24.172 3.281 36.101 1.00 94.19 175 ASN A N 1
ATOM 1417 C CA . ASN A 1 175 ? -24.391 4.569 36.759 1.00 94.19 175 ASN A CA 1
ATOM 1418 C C . ASN A 1 175 ? -25.881 4.941 36.827 1.00 94.19 175 ASN A C 1
ATOM 1420 O O . ASN A 1 175 ? -26.345 5.498 37.819 1.00 94.19 175 ASN A O 1
ATOM 1424 N N . LYS A 1 176 ? -26.659 4.621 35.785 1.00 93.69 176 LYS A N 1
ATOM 1425 C CA . LYS A 1 176 ? -28.116 4.821 35.804 1.00 93.69 176 LYS A CA 1
ATOM 1426 C C . LYS A 1 176 ? -28.812 3.867 36.772 1.00 93.69 176 LYS A C 1
ATOM 1428 O O . LYS A 1 176 ? -29.748 4.284 37.450 1.00 93.69 176 LYS A O 1
ATOM 1433 N N . LEU A 1 177 ? -28.355 2.618 36.852 1.00 93.88 177 LEU A N 1
ATOM 1434 C CA . LEU A 1 177 ? -28.884 1.626 37.786 1.00 93.88 177 LEU A CA 1
ATOM 1435 C C . LEU A 1 177 ? -28.647 2.056 39.240 1.00 93.88 177 LEU A C 1
ATOM 1437 O O . LEU A 1 177 ? -29.584 2.083 40.032 1.00 93.88 177 LEU A O 1
ATOM 1441 N N . THR A 1 178 ? -27.423 2.470 39.578 1.00 92.88 178 THR A N 1
ATOM 1442 C CA . THR A 1 178 ? -27.090 2.929 40.934 1.00 92.88 178 THR A CA 1
ATOM 1443 C C . THR A 1 178 ? -27.851 4.198 41.306 1.00 92.88 178 THR A C 1
ATOM 1445 O O . THR A 1 178 ? -28.363 4.294 42.421 1.00 92.88 178 THR A O 1
ATOM 1448 N N . ALA A 1 179 ? -28.006 5.146 40.376 1.00 91.88 179 ALA A N 1
ATOM 1449 C CA . ALA A 1 179 ? -28.828 6.336 40.588 1.00 91.88 179 ALA A CA 1
ATOM 1450 C C . ALA A 1 179 ? -30.305 5.986 40.842 1.00 91.88 179 ALA A C 1
ATOM 1452 O O . ALA A 1 179 ? -30.937 6.575 41.721 1.00 91.88 179 ALA A O 1
ATOM 1453 N N . TYR A 1 180 ? -30.851 5.005 40.117 1.00 91.69 180 TYR A N 1
ATOM 1454 C CA . TYR A 1 180 ? -32.214 4.519 40.330 1.00 91.69 180 TYR A CA 1
ATOM 1455 C C . TYR A 1 180 ? -32.383 3.867 41.710 1.00 91.69 180 TYR A C 1
ATOM 1457 O O . TYR A 1 180 ? -33.311 4.211 42.441 1.00 91.69 180 TYR A O 1
ATOM 1465 N N . GLU A 1 181 ? -31.460 2.990 42.114 1.00 92.44 181 GLU A N 1
ATOM 1466 C CA . GLU A 1 181 ? -31.483 2.356 43.439 1.00 92.44 181 GLU A CA 1
ATOM 1467 C C . GLU A 1 181 ? -31.373 3.381 44.577 1.00 92.44 181 GLU A C 1
ATOM 1469 O O . GLU A 1 181 ? -32.083 3.285 45.581 1.00 92.44 181 GLU A O 1
ATOM 1474 N N . GLN A 1 182 ? -30.508 4.388 44.431 1.00 90.88 182 GLN A N 1
ATOM 1475 C CA . GLN A 1 182 ? -30.377 5.474 45.404 1.00 90.88 182 GLN A CA 1
ATOM 1476 C C . GLN A 1 182 ? -31.655 6.314 45.486 1.00 90.88 182 GLN A C 1
ATOM 1478 O O . GLN A 1 182 ? -32.123 6.604 46.587 1.00 90.88 182 GLN A O 1
ATOM 1483 N N . ALA A 1 183 ? -32.260 6.655 44.346 1.00 88.50 183 ALA A N 1
ATOM 1484 C CA . ALA A 1 183 ? -33.533 7.367 44.310 1.00 88.50 183 ALA A CA 1
ATOM 1485 C C . ALA A 1 183 ? -34.657 6.560 44.978 1.00 88.50 183 ALA A C 1
ATOM 1487 O O . ALA A 1 183 ? -35.436 7.119 45.749 1.00 88.50 183 ALA A O 1
ATOM 1488 N N . GLN A 1 184 ? -34.709 5.243 44.755 1.00 87.00 184 GLN A N 1
ATOM 1489 C CA . GLN A 1 184 ? -35.691 4.360 45.382 1.00 87.00 184 GLN A CA 1
ATOM 1490 C C . GLN A 1 184 ? -35.502 4.280 46.904 1.00 87.00 184 GLN A C 1
ATOM 1492 O O . GLN A 1 184 ? -36.480 4.363 47.649 1.00 87.00 184 GLN A O 1
ATOM 1497 N N . LYS A 1 185 ? -34.253 4.186 47.382 1.00 88.12 185 LYS A N 1
ATOM 1498 C CA . LYS A 1 185 ? -33.935 4.217 48.820 1.00 88.12 185 LYS A CA 1
ATOM 1499 C C . LYS A 1 185 ? -34.312 5.551 49.463 1.00 88.12 185 LYS A C 1
ATOM 1501 O O . LYS A 1 185 ? -34.916 5.541 50.529 1.00 88.12 185 LYS A O 1
ATOM 1506 N N . MET A 1 186 ? -34.023 6.676 48.807 1.00 82.50 186 MET A N 1
ATOM 1507 C CA . MET A 1 186 ? -34.407 8.005 49.299 1.00 82.50 186 MET A CA 1
ATOM 1508 C C . MET A 1 186 ? -35.929 8.203 49.331 1.00 82.50 186 MET A C 1
ATOM 1510 O O . MET A 1 186 ? -36.455 8.833 50.244 1.00 82.50 186 MET A O 1
ATOM 1514 N N . LEU A 1 187 ? -36.666 7.650 48.363 1.00 79.56 187 LEU A N 1
ATOM 1515 C CA . LEU A 1 187 ? -38.133 7.646 48.391 1.00 79.56 187 LEU A CA 1
ATOM 1516 C C . LEU A 1 187 ? -38.675 6.801 49.551 1.00 79.56 187 LEU A C 1
ATOM 1518 O O . LEU A 1 187 ? -39.612 7.219 50.231 1.00 79.56 187 LEU A O 1
ATOM 1522 N N . ALA A 1 188 ? -38.078 5.632 49.797 1.00 77.94 188 ALA A N 1
ATOM 1523 C CA . ALA A 1 188 ? -38.454 4.767 50.909 1.00 77.94 188 ALA A CA 1
ATOM 1524 C C . ALA A 1 188 ? -38.167 5.422 52.273 1.00 77.94 188 ALA A C 1
ATOM 1526 O O . ALA A 1 188 ? -39.032 5.391 53.150 1.00 77.94 188 ALA A O 1
ATOM 1527 N N . SER A 1 189 ? -37.009 6.073 52.438 1.00 74.81 189 SER A N 1
ATOM 1528 C CA . SER A 1 189 ? -36.666 6.791 53.673 1.00 74.81 189 SER A CA 1
ATOM 1529 C C . SER A 1 189 ? -37.559 8.014 53.889 1.00 74.81 189 SER A C 1
ATOM 1531 O O . SER A 1 189 ? -38.092 8.191 54.981 1.00 74.81 189 SER A O 1
ATOM 1533 N N . LYS A 1 190 ? -37.839 8.798 52.838 1.00 74.44 190 LYS A N 1
ATOM 1534 C CA . LYS A 1 190 ? -38.756 9.948 52.910 1.00 74.44 190 LYS A CA 1
ATOM 1535 C C . LYS A 1 190 ? -40.182 9.535 53.291 1.00 74.44 190 LYS A C 1
ATOM 1537 O O . LYS A 1 190 ? -40.856 10.246 54.035 1.00 74.44 190 LYS A O 1
ATOM 1542 N N . ASN A 1 191 ? -40.648 8.379 52.815 1.00 70.12 191 ASN A N 1
ATOM 1543 C CA . ASN A 1 191 ? -41.947 7.831 53.209 1.00 70.12 191 ASN A CA 1
ATOM 1544 C C . ASN A 1 191 ? -41.970 7.355 54.672 1.00 70.12 191 ASN A C 1
ATOM 1546 O O . ASN A 1 191 ? -42.993 7.529 55.334 1.00 70.12 191 ASN A O 1
ATOM 1550 N N . GLN A 1 192 ? -40.868 6.804 55.196 1.00 68.62 192 GLN A N 1
ATOM 1551 C CA . GLN A 1 192 ? -40.746 6.465 56.621 1.00 68.62 192 GLN A CA 1
ATOM 1552 C C . GLN A 1 192 ? -40.709 7.712 57.512 1.00 68.62 192 GLN A C 1
ATOM 1554 O O . GLN A 1 192 ? -41.447 7.769 58.492 1.00 68.62 192 GLN A O 1
ATOM 1559 N N . GLU A 1 193 ? -39.930 8.732 57.155 1.00 65.25 193 GLU A N 1
ATOM 1560 C CA . GLU A 1 193 ? -39.871 10.000 57.897 1.00 65.25 193 GLU A CA 1
ATOM 1561 C C . GLU A 1 193 ? -41.219 10.732 57.878 1.00 65.25 193 GLU A C 1
ATOM 1563 O O . GLU A 1 193 ? -41.695 11.189 58.915 1.00 65.25 193 GLU A O 1
ATOM 1568 N N . GLY A 1 194 ? -41.902 10.771 56.729 1.00 68.00 194 GLY A N 1
ATOM 1569 C CA . GLY A 1 194 ? -43.240 11.355 56.618 1.00 68.00 194 GLY A CA 1
ATOM 1570 C C . GLY A 1 194 ? -44.333 10.563 57.349 1.00 68.00 194 GLY A C 1
ATOM 1571 O O . GLY A 1 194 ? -45.374 11.127 57.690 1.00 68.00 194 GLY A O 1
ATOM 1572 N N . ALA A 1 195 ? -44.141 9.263 57.586 1.00 63.28 195 ALA A N 1
ATOM 1573 C CA . ALA A 1 195 ? -45.026 8.457 58.428 1.00 63.28 195 ALA A CA 1
ATOM 1574 C C . ALA A 1 195 ? -44.726 8.662 59.922 1.00 63.28 195 ALA A C 1
ATOM 1576 O O . ALA A 1 195 ? -45.658 8.810 60.707 1.00 63.28 195 ALA A O 1
ATOM 1577 N N . ALA A 1 196 ? -43.449 8.743 60.307 1.00 61.88 196 ALA A N 1
ATOM 1578 C CA . ALA A 1 196 ? -43.026 9.017 61.679 1.00 61.88 196 ALA A CA 1
ATOM 1579 C C . ALA A 1 196 ? -43.435 10.426 62.142 1.00 61.88 196 ALA A C 1
ATOM 1581 O O . ALA A 1 196 ? -43.981 10.571 63.232 1.00 61.88 196 ALA A O 1
ATOM 1582 N N . ALA A 1 197 ? -43.274 11.446 61.292 1.00 64.31 197 ALA A N 1
ATOM 1583 C CA . ALA A 1 197 ? -43.688 12.819 61.589 1.00 64.31 197 ALA A CA 1
ATOM 1584 C C . ALA A 1 197 ? -45.214 12.962 61.739 1.00 64.31 197 ALA A C 1
ATOM 1586 O O . ALA A 1 197 ? -45.683 13.704 62.595 1.00 64.31 197 ALA A O 1
ATOM 1587 N N . ARG A 1 198 ? -46.004 12.216 60.951 1.00 62.75 198 ARG A N 1
ATOM 1588 C CA . ARG A 1 198 ? -47.472 12.184 61.092 1.00 62.75 198 ARG A CA 1
ATOM 1589 C C . ARG A 1 198 ? -47.938 11.443 62.341 1.00 62.75 198 ARG A C 1
ATOM 1591 O O . ARG A 1 198 ? -48.967 11.803 62.891 1.00 62.75 198 ARG A O 1
ATOM 1598 N N . LYS A 1 199 ? -47.190 10.429 62.783 1.00 61.97 199 LYS A N 1
ATOM 1599 C CA . LYS A 1 199 ? -47.477 9.707 64.027 1.00 61.97 199 LYS A CA 1
ATOM 1600 C C . LYS A 1 199 ? -47.148 10.558 65.257 1.00 61.97 199 LYS A C 1
ATOM 1602 O O . LYS A 1 199 ? -47.950 10.612 66.171 1.00 61.97 199 LYS A O 1
ATOM 1607 N N . ALA A 1 200 ? -46.028 11.284 65.227 1.00 59.06 200 ALA A N 1
ATOM 1608 C CA . ALA A 1 200 ? -45.645 12.212 66.291 1.00 59.06 200 ALA A CA 1
ATOM 1609 C C . ALA A 1 200 ? -46.599 13.415 66.419 1.00 59.06 200 ALA A C 1
ATOM 1611 O O . ALA A 1 200 ? -46.829 13.884 67.521 1.00 59.06 200 ALA A O 1
ATOM 1612 N N . ALA A 1 201 ? -47.185 13.891 65.315 1.00 60.84 201 ALA A N 1
ATOM 1613 C CA . ALA A 1 201 ? -48.160 14.987 65.335 1.00 60.84 201 ALA A CA 1
ATOM 1614 C C . ALA A 1 201 ? -49.587 14.565 65.749 1.00 60.84 201 ALA A C 1
ATOM 1616 O O . ALA A 1 201 ? -50.443 15.429 65.897 1.00 60.84 201 ALA A O 1
ATOM 1617 N N . GLY A 1 202 ? -49.862 13.261 65.879 1.00 57.53 202 GLY A N 1
ATOM 1618 C CA . GLY A 1 202 ? -51.166 12.725 66.291 1.00 57.53 202 GLY A CA 1
ATOM 1619 C C . GLY A 1 202 ? -51.228 12.232 67.741 1.00 57.53 202 GLY A C 1
ATOM 1620 O O . GLY A 1 202 ? -52.294 11.800 68.156 1.00 57.53 202 GLY A O 1
ATOM 1621 N N . ASP A 1 203 ? -50.116 12.281 68.484 1.00 53.75 203 ASP A N 1
ATOM 1622 C CA . ASP A 1 203 ? -50.025 11.901 69.909 1.00 53.75 203 ASP A CA 1
ATOM 1623 C C . ASP A 1 203 ? -50.109 13.127 70.862 1.00 53.75 203 ASP A C 1
ATOM 1625 O O . ASP A 1 203 ? -49.903 12.979 72.063 1.00 53.75 203 ASP A O 1
ATOM 1629 N N . ASP A 1 204 ? -50.413 14.328 70.341 1.00 51.50 204 ASP A N 1
ATOM 1630 C CA . ASP A 1 204 ? -50.513 15.603 71.091 1.00 51.50 204 ASP A CA 1
ATOM 1631 C C . ASP A 1 204 ? -51.974 16.108 71.297 1.00 51.50 204 ASP A C 1
ATOM 1633 O O . ASP A 1 204 ? -52.181 17.268 71.659 1.00 51.50 204 ASP A O 1
ATOM 1637 N N . GLU A 1 205 ? -52.996 15.260 71.094 1.00 41.47 205 GLU A N 1
ATOM 1638 C CA . GLU A 1 205 ? -54.413 15.506 71.474 1.00 41.47 205 GLU A CA 1
ATOM 1639 C C . GLU A 1 205 ? -54.866 14.579 72.613 1.00 41.47 205 GLU A C 1
ATOM 1641 O O . GLU A 1 205 ? -55.552 15.078 73.538 1.00 41.47 205 GLU A O 1
#

Radius of gyration: 37.6 Å; chains: 1; bounding box: 76×56×122 Å

pLDDT: mean 70.43, std 17.04, range [30.48, 94.19]

Foldseek 3Di:
DVCVLCVDPDNDHDPVSVVVVVVVVVVVVVVCVVVVVADPVNVVVVVVVVVPDPCVVVVVVPPDDDDDDDDDDDDDDDDDDPDPDDPPDDPDPVPDPPPPQLLALVNVVVVVVVCVVVVVPPDDDDDPDPVSVVSSVVNNVVVVVVVVCCVVPNDPVVVVVVVVVVVVVVVVVVVVVVVVVVVVVVVVVVVVVVVVVVVVVVVPD

Sequence (205 aa):
APESYFAKKCGFIRKADARVWEKELKSTFLDLMKDGTIDSEVFHKLKLALQEMPSAIVNIKADAKAIEFKPPTRVEDGDDAEEKESPDAPFNLAKMPKSNSYLQASTLVPLIRTLDELQYLPAIVFNFARKDIERMVKTLVNELKDQQHYKYYGTEEANYKSKRIMEKRLSDYQNKLTAYEQAQKMLASKNQEGAAARKAAGDDE